Protein 6I0I (pdb70)

Organism: Streptomyces mobaraensis (NCBI:txid35621)

Sequence (214 aa):
YAPSALVVLTVGQGDDKAASAGVQRAVTLNCMPKPSGTHPDARGACDQLRAASGNFAEEITKIKSGTACTKEEWNPFVVVTAEEGVWEGQRVKYEHTFANPCEMKAGKGTVFEFYAPSALVVLTVVGQGDKAASAGVQRAVTLNCMPKPSGTHPDARRGACDQLRRAASGNFAEITKIGTACTKEWNPFVVTAEEGVVWEGQQRVKYEHTFANPCEEMKAGKGTVFEF

Radius of gyration: 17.93 Å; Cα contacts (8 Å, |Δi|>4): 557; chains: 2; bounding box: 35×34×61 Å

Nearest PDB structures (foldseek):
  6i0i-assembly1_A  TM=1.009E+00  e=5.425E-24  Streptomyces mobaraensis NBRC 13819 = DSM 40847
  6i0i-assembly1_B  TM=9.949E-01  e=1.479E-21  Streptomyces mobaraensis NBRC 13819 = DSM 40847
  2tld-assembly1_I  TM=8.636E-01  e=4.151E-12  unclassified
  4hx3-assembly3_J  TM=9.017E-01  e=1.782E-10  Streptomyces caespitosus
  4hx2-assembly1_D  TM=9.114E-01  e=4.491E-10  Streptomyces caespitosus

Structure (mmCIF, N/CA/C/O backbone):
data_6I0I
#
_entry.id   6I0I
#
_cell.length_a   46.481
_cell.length_b   35.153
_cell.length_c   64.016
_cell.angle_alpha   90.000
_cell.angle_beta   105.710
_cell.angle_gamma   90.000
#
_symmetry.space_group_name_H-M   'P 1 21 1'
#
loop_
_entity.id
_entity.type
_entity.pdbx_description
1 polymer 'Transglutaminase-activating metalloprotease inhibitor'
2 water water
#
loop_
_atom_site.group_PDB
_atom_site.id
_atom_site.type_symbol
_atom_site.label_atom_id
_atom_site.label_alt_id
_atom_site.label_comp_id
_atom_site.label_asym_id
_atom_site.label_entity_id
_atom_site.label_seq_id
_atom_site.pdbx_PDB_ins_code
_atom_site.Cartn_x
_atom_site.Cartn_y
_atom_site.Cartn_z
_atom_site.occupancy
_atom_site.B_iso_or_equiv
_atom_site.auth_seq_id
_atom_site.auth_comp_id
_atom_site.auth_asym_id
_atom_site.auth_atom_id
_atom_site.pdbx_PDB_model_num
ATOM 1 N N . TYR A 1 1 ? -4.528 -13.450 -8.725 1.00 23.56 3 TYR A N 1
ATOM 2 C CA . TYR A 1 1 ? -3.580 -13.864 -7.696 1.00 27.62 3 TYR A CA 1
ATOM 3 C C . TYR A 1 1 ? -2.413 -12.889 -7.607 1.00 26.76 3 TYR A C 1
ATOM 4 O O . TYR A 1 1 ? -1.745 -12.653 -8.601 1.00 24.43 3 TYR A O 1
ATOM 13 N N . ALA A 1 2 ? -2.177 -12.332 -6.415 1.00 18.43 4 ALA A N 1
ATOM 14 C CA . ALA A 1 2 ? -1.007 -11.504 -6.119 1.00 15.84 4 ALA A CA 1
ATOM 15 C C . ALA A 1 2 ? -1.124 -10.130 -6.782 1.00 14.10 4 ALA A C 1
ATOM 16 O O . ALA A 1 2 ? -2.036 -9.913 -7.590 1.00 16.31 4 ALA A O 1
ATOM 18 N N . PRO A 1 3 ? -0.271 -9.167 -6.430 1.00 12.35 5 PRO A N 1
ATOM 19 C CA . PRO A 1 3 ? -0.455 -7.800 -6.936 1.00 11.42 5 PRO A CA 1
ATOM 20 C C . PRO A 1 3 ? -0.234 -7.671 -8.436 1.00 9.19 5 PRO A C 1
ATOM 21 O O . PRO A 1 3 ? 0.600 -8.357 -9.029 1.00 13.40 5 PRO A O 1
ATOM 25 N N . SER A 1 4 ? -1.002 -6.763 -9.037 1.00 10.76 6 SER A N 1
ATOM 26 C CA . SER A 1 4 ? -0.850 -6.396 -10.448 1.00 8.67 6 SER A CA 1
ATOM 27 C C . SER A 1 4 ? -0.789 -4.874 -10.483 1.00 10.52 6 SER A C 1
ATOM 28 O O . SER A 1 4 ? -1.830 -4.203 -10.460 1.00 13.46 6 SER A O 1
ATOM 31 N N . ALA A 1 5 ? 0.435 -4.341 -10.502 1.00 8.25 7 ALA A N 1
ATOM 32 C CA . ALA A 1 5 ? 0.692 -2.907 -10.417 1.00 9.94 7 ALA A CA 1
ATOM 33 C C . ALA A 1 5 ? 1.704 -2.553 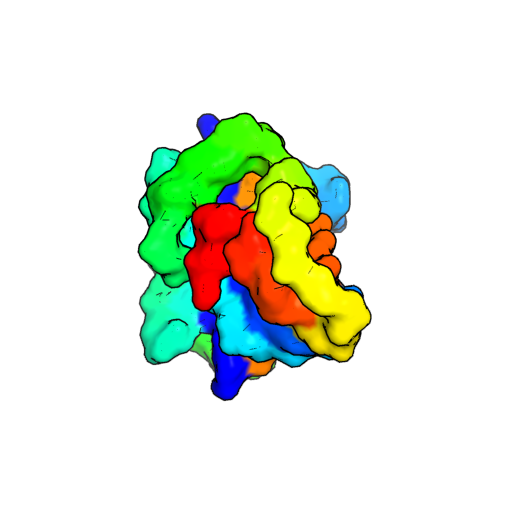-11.501 1.00 8.65 7 ALA A C 1
ATOM 34 O O . ALA A 1 5 ? 2.760 -3.188 -11.590 1.00 8.59 7 ALA A O 1
ATOM 36 N N . LEU A 1 6 ? 1.416 -1.510 -12.283 1.00 8.21 8 LEU A N 1
ATOM 37 C CA . LEU A 1 6 ? 2.173 -1.268 -13.502 1.00 6.51 8 LEU A CA 1
ATOM 38 C C . LEU A 1 6 ? 2.393 0.217 -13.721 1.00 8.36 8 LEU A C 1
ATOM 39 O O . LEU A 1 6 ? 1.599 1.060 -13.292 1.00 8.92 8 LEU A O 1
ATOM 44 N N A VAL A 1 7 ? 3.502 0.522 -14.393 0.69 8.36 9 VAL A N 1
ATOM 45 N N B VAL A 1 7 ? 3.479 0.538 -14.415 0.31 8.37 9 VAL A N 1
ATOM 46 C CA A VAL A 1 7 ? 3.752 1.830 -14.983 0.69 8.69 9 VAL A CA 1
ATOM 47 C CA B VAL A 1 7 ? 3.669 1.872 -14.966 0.31 8.64 9 VAL A CA 1
ATOM 48 C C A VAL A 1 7 ? 3.859 1.608 -16.484 0.69 8.49 9 VAL A C 1
ATOM 49 C C B VAL A 1 7 ? 3.947 1.725 -16.453 0.31 8.52 9 VAL A C 1
ATOM 50 O O A VAL A 1 7 ? 4.510 0.654 -16.933 0.69 7.37 9 VAL A O 1
ATOM 51 O O B VAL A 1 7 ? 4.806 0.932 -16.859 0.31 8.46 9 VAL A O 1
ATOM 58 N N . LEU A 1 8 ? 3.199 2.473 -17.256 1.00 8.03 10 LEU A N 1
ATOM 59 C CA . LEU A 1 8 ? 3.251 2.415 -18.708 1.00 6.07 10 LEU A CA 1
ATOM 60 C C . LEU A 1 8 ? 3.755 3.747 -19.218 1.00 6.14 10 LEU A C 1
ATOM 61 O O . LEU A 1 8 ? 3.397 4.799 -18.678 1.00 8.67 10 LEU A O 1
ATOM 66 N N . THR A 1 9 ? 4.587 3.704 -20.266 1.00 9.21 11 THR A N 1
ATOM 67 C CA . THR A 1 9 ? 5.156 4.921 -20.836 1.00 9.44 11 THR A CA 1
ATOM 68 C C . THR A 1 9 ? 5.004 4.906 -22.347 1.00 9.71 11 THR A C 1
ATOM 69 O O . THR A 1 9 ? 4.833 3.853 -22.973 1.00 10.59 11 THR A O 1
ATOM 73 N N . VAL A 1 10 ? 5.057 6.101 -22.917 1.00 7.61 12 VAL A N 1
ATOM 74 C CA . VAL A 1 10 ? 5.174 6.290 -24.359 1.00 6.54 12 VAL A CA 1
ATOM 75 C C . VAL A 1 10 ? 6.254 7.332 -24.597 1.00 8.76 12 VAL A C 1
ATOM 76 O O . VAL A 1 10 ? 6.377 8.294 -23.832 1.00 9.35 12 VAL A O 1
ATOM 80 N N . GLY A 1 11 ? 7.043 7.139 -25.655 1.00 10.70 13 GLY A N 1
ATOM 81 C CA . GLY A 1 11 ? 8.102 8.081 -25.968 1.00 10.01 13 GLY A CA 1
ATOM 82 C C . GLY A 1 11 ? 8.479 7.997 -27.431 1.00 8.03 13 GLY A C 1
ATOM 83 O O . GLY A 1 11 ? 8.102 7.062 -28.147 1.00 9.68 13 GLY A O 1
ATOM 84 N N . GLN A 1 12 ? 9.258 8.995 -27.849 1.00 8.51 14 GLN A N 1
ATOM 85 C CA . GLN A 1 12 ? 9.702 9.130 -29.235 1.00 8.28 14 GLN A CA 1
ATOM 86 C C . GLN A 1 12 ? 11.014 8.390 -29.433 1.00 8.73 14 GLN A C 1
ATOM 87 O O . GLN A 1 12 ? 12.003 8.673 -28.754 1.00 12.26 14 GLN A O 1
ATOM 93 N N . GLY A 1 13 ? 11.043 7.478 -30.403 1.00 8.37 15 GLY A N 1
ATOM 94 C CA . GLY A 1 13 ? 12.258 6.726 -30.618 1.00 11.83 15 GLY A CA 1
ATOM 95 C C . GLY A 1 13 ? 12.030 5.287 -31.013 1.00 9.40 15 GLY A C 1
ATOM 96 O O . GLY A 1 13 ? 10.885 4.861 -31.194 1.00 12.24 15 GLY A O 1
ATOM 97 N N A ASP A 1 14 ? 13.082 4.494 -31.148 0.61 12.51 16 ASP A N 1
ATOM 98 N N B ASP A 1 14 ? 13.149 4.565 -31.155 0.39 12.46 16 ASP A N 1
ATOM 99 C CA A ASP A 1 14 ? 12.880 3.140 -31.650 0.61 13.24 16 ASP A CA 1
ATOM 100 C CA B ASP A 1 14 ? 13.266 3.222 -31.716 0.39 13.82 16 ASP A CA 1
ATOM 101 C C A ASP A 1 14 ? 13.225 2.029 -30.674 0.61 9.99 16 ASP A C 1
ATOM 102 C C B ASP A 1 14 ? 13.132 2.139 -30.657 0.39 10.12 16 ASP A C 1
ATOM 103 O O A ASP A 1 14 ? 13.014 0.861 -31.006 0.61 11.54 16 ASP A O 1
ATOM 104 O O B ASP A 1 14 ? 12.483 1.117 -30.898 0.39 11.84 16 ASP A O 1
ATOM 113 N N . LYS A 1 15 ? 13.749 2.345 -29.492 1.00 12.95 17 LYS A N 1
ATOM 114 C CA . LYS A 1 15 ? 13.851 1.352 -28.427 1.00 12.94 17 LYS A CA 1
ATOM 115 C C . LYS A 1 15 ? 13.712 2.104 -27.118 1.00 11.33 17 LYS A C 1
ATOM 116 O O . LYS A 1 15 ? 14.027 3.294 -27.055 1.00 11.96 17 LYS A O 1
ATOM 122 N N . ALA A 1 16 ? 13.253 1.412 -26.067 1.00 10.49 18 ALA A N 1
ATOM 123 C CA . ALA A 1 16 ? 13.071 2.098 -24.787 1.00 10.06 18 ALA A CA 1
ATOM 124 C C . ALA A 1 16 ? 14.364 2.762 -24.324 1.00 11.91 18 ALA A C 1
ATOM 125 O O . ALA A 1 16 ? 14.346 3.896 -23.829 1.00 14.08 18 ALA A O 1
ATOM 127 N N . ALA A 1 17 ? 15.499 2.085 -24.508 1.00 14.20 19 ALA A N 1
ATOM 128 C CA . ALA A 1 17 ? 16.772 2.609 -24.019 1.00 19.51 19 ALA A CA 1
ATOM 129 C C . ALA A 1 17 ? 17.175 3.903 -24.725 1.00 22.38 19 ALA A C 1
ATOM 130 O O . ALA A 1 17 ? 17.905 4.722 -24.155 1.00 30.02 19 ALA A O 1
ATOM 132 N N . SER A 1 18 ? 16.711 4.106 -25.951 1.00 15.65 20 SER A N 1
ATOM 133 C CA . SER A 1 18 ? 17.097 5.259 -26.755 1.00 15.41 20 SER A CA 1
ATOM 134 C C . SER A 1 18 ? 15.980 6.286 -26.908 1.00 20.05 20 SER A C 1
ATOM 135 O O . SER A 1 18 ? 16.196 7.327 -27.534 1.00 23.92 20 SER A O 1
ATOM 138 N N . ALA A 1 19 ? 14.802 6.035 -26.346 1.00 14.25 21 ALA A N 1
ATOM 139 C CA . ALA A 1 19 ? 13.642 6.886 -26.538 1.00 14.05 21 ALA A CA 1
ATOM 140 C C . ALA A 1 19 ? 13.367 7.657 -25.260 1.00 15.77 21 ALA A C 1
ATOM 141 O O . ALA A 1 19 ? 13.257 7.063 -24.183 1.00 17.19 21 ALA A O 1
ATOM 143 N N . GLY A 1 20 ? 13.249 8.972 -25.383 1.00 14.48 22 GLY A N 1
ATOM 144 C CA . GLY A 1 20 ? 12.864 9.779 -24.240 1.00 14.00 22 GLY A CA 1
ATOM 145 C C . GLY A 1 20 ? 11.371 9.676 -23.971 1.00 15.25 22 GLY A C 1
ATOM 146 O O . GLY A 1 20 ? 10.546 9.723 -24.883 1.00 22.22 22 GLY A O 1
ATOM 147 N N . VAL A 1 21 ? 11.029 9.571 -22.688 1.00 14.36 23 VAL A N 1
ATOM 148 C CA . VAL A 1 21 ? 9.634 9.406 -22.285 1.00 15.07 23 VAL A CA 1
ATOM 149 C C . VAL A 1 21 ? 8.877 10.715 -22.481 1.00 13.39 23 VAL A C 1
ATOM 150 O O . VAL A 1 21 ? 9.325 11.778 -22.032 1.00 21.13 23 VAL A O 1
ATOM 154 N N . GLN A 1 22 ? 7.710 10.638 -23.127 1.00 9.19 24 GLN A N 1
ATOM 155 C CA . GLN A 1 22 ? 6.798 11.778 -23.222 1.00 13.67 24 GLN A CA 1
ATOM 156 C C . GLN A 1 22 ? 5.762 11.785 -22.106 1.00 11.71 24 GLN A C 1
ATOM 157 O O . GLN A 1 22 ? 5.554 12.818 -21.463 1.00 11.92 24 GLN A O 1
ATOM 163 N N . ARG A 1 23 ? 5.087 10.656 -21.884 1.00 11.40 25 ARG A N 1
ATOM 164 C CA . ARG A 1 23 ? 4.067 10.539 -20.849 1.00 9.19 25 ARG A CA 1
ATOM 165 C C . ARG A 1 23 ? 4.183 9.182 -20.180 1.00 10.18 25 ARG A C 1
ATOM 166 O O . ARG A 1 23 ? 4.647 8.212 -20.787 1.00 10.97 25 ARG A O 1
ATOM 174 N N . ALA A 1 24 ? 3.756 9.123 -18.921 1.00 9.55 26 ALA A N 1
ATOM 175 C CA . ALA A 1 24 ? 3.734 7.864 -18.200 1.00 9.02 26 ALA A CA 1
ATOM 176 C C . ALA A 1 24 ? 2.530 7.880 -17.280 1.00 8.71 26 ALA A C 1
ATOM 177 O O . ALA A 1 24 ? 2.133 8.940 -16.787 1.00 11.61 26 ALA A O 1
ATOM 179 N N . VAL A 1 25 ? 1.940 6.697 -17.068 1.00 8.92 27 VAL A N 1
ATOM 180 C CA . VAL A 1 25 ? 0.776 6.537 -16.204 1.00 6.44 27 VAL A CA 1
ATOM 181 C C . VAL A 1 25 ? 0.934 5.289 -15.346 1.00 9.42 27 VAL A C 1
ATOM 182 O O . VAL A 1 25 ? 1.664 4.355 -15.686 1.00 8.75 27 VAL A O 1
ATOM 186 N N . THR A 1 26 ? 0.234 5.293 -14.214 1.00 8.83 28 THR A N 1
ATOM 187 C CA . THR A 1 26 ? 0.139 4.144 -13.329 1.00 8.28 28 THR A CA 1
ATOM 188 C C . THR A 1 26 ? -1.153 3.384 -13.573 1.00 10.33 28 THR A C 1
ATOM 189 O O . THR A 1 26 ? -2.164 3.930 -14.029 1.00 9.60 28 THR A O 1
ATOM 193 N N . LEU A 1 27 ? -1.117 2.104 -13.219 1.00 7.59 29 LEU A N 1
ATOM 194 C CA . LEU A 1 27 ? -2.277 1.235 -13.345 1.00 9.17 29 LEU A CA 1
ATOM 195 C C . LEU A 1 27 ? -2.178 0.186 -12.250 1.00 12.34 29 LEU A C 1
ATOM 196 O O . LEU A 1 27 ? -1.149 -0.486 -12.131 1.00 11.78 29 LEU A O 1
ATOM 201 N N . ASN A 1 28 ? -3.219 0.071 -11.430 1.00 13.85 30 ASN A N 1
ATOM 202 C CA . ASN A 1 28 ? -3.311 -1.000 -10.448 1.00 10.86 30 ASN A CA 1
ATOM 203 C C . ASN A 1 28 ? -4.642 -1.699 -10.648 1.00 11.63 30 ASN A C 1
ATOM 204 O O . ASN A 1 28 ? -5.672 -1.036 -10.764 1.00 13.04 30 ASN A O 1
ATOM 209 N N . CYS A 1 29 ? -4.636 -3.035 -10.683 1.00 11.85 31 CYS A N 1
ATOM 210 C CA . CYS A 1 29 ? -5.852 -3.730 -11.077 1.00 13.24 31 CYS A CA 1
ATOM 211 C C . CYS A 1 29 ? -6.587 -4.465 -9.958 1.00 19.69 31 CYS A C 1
ATOM 212 O O . CYS A 1 29 ? -7.768 -4.773 -10.137 1.00 25.03 31 CYS A O 1
ATOM 215 N N . MET A 1 30 ? -5.954 -4.714 -8.802 1.00 18.96 32 MET A N 1
ATOM 216 C CA . MET A 1 30 ? -6.630 -5.476 -7.750 1.00 23.46 32 MET A CA 1
ATOM 217 C C . MET A 1 30 ? -6.742 -4.678 -6.452 1.00 22.71 32 MET A C 1
ATOM 218 O O . MET A 1 30 ? -5.801 -3.976 -6.075 1.00 21.39 32 MET A O 1
ATOM 223 N N . PRO A 1 31 ? -7.868 -4.790 -5.720 1.00 22.55 33 PRO A N 1
ATOM 224 C CA . PRO A 1 31 ? -9.050 -5.587 -6.059 1.00 19.50 33 PRO A CA 1
ATOM 225 C C . PRO A 1 31 ? -9.979 -4.862 -7.024 1.00 23.41 33 PRO A C 1
ATOM 226 O O . PRO A 1 31 ? -10.950 -5.447 -7.501 1.00 27.96 33 PRO A O 1
ATOM 230 N N . LYS A 1 32 ? -9.677 -3.599 -7.302 1.00 22.42 34 LYS A N 1
ATOM 231 C CA . LYS A 1 32 ? -10.439 -2.747 -8.202 1.00 30.53 34 LYS A CA 1
ATOM 232 C C . LYS A 1 32 ? -9.451 -1.929 -9.018 1.00 17.02 34 LYS A C 1
ATOM 233 O O . LYS A 1 32 ? -8.341 -1.657 -8.549 1.00 19.87 34 LYS A O 1
ATOM 239 N N . PRO A 1 33 ? -9.820 -1.525 -10.234 1.00 16.63 35 PRO A N 1
ATOM 240 C CA . PRO A 1 33 ? -8.874 -0.774 -11.078 1.00 15.95 35 PRO A CA 1
ATOM 241 C C . PRO A 1 33 ? -8.752 0.686 -10.666 1.00 15.55 35 PRO A C 1
ATOM 242 O O . PRO A 1 33 ? -9.748 1.359 -10.387 1.00 19.95 35 PRO A O 1
ATOM 246 N N . SER A 1 34 ? -7.508 1.178 -10.646 1.00 11.34 36 SER A N 1
ATOM 247 C CA . SER A 1 34 ? -7.221 2.582 -10.388 1.00 11.42 36 SER A CA 1
ATOM 248 C C . SER A 1 34 ? -5.904 2.951 -11.065 1.00 13.68 36 SER A C 1
ATOM 249 O O . SER A 1 34 ? -5.230 2.103 -11.654 1.00 13.97 36 SER A O 1
ATOM 252 N N . GLY A 1 35 ? -5.546 4.227 -10.979 1.00 11.29 37 GLY A N 1
ATOM 253 C CA . GLY A 1 35 ? -4.305 4.749 -11.517 1.00 11.54 37 GLY A CA 1
ATOM 254 C C . GLY A 1 35 ? -4.523 6.043 -12.280 1.00 9.35 37 GLY A C 1
ATOM 255 O O . GLY A 1 35 ? -5.647 6.465 -12.548 1.00 12.52 37 GLY A O 1
ATOM 256 N N . THR A 1 36 ? -3.395 6.659 -12.656 1.00 9.19 38 THR A N 1
ATOM 257 C CA . THR A 1 36 ? -3.471 7.843 -13.505 1.00 10.97 38 THR A CA 1
ATOM 258 C C . THR A 1 36 ? -3.816 7.506 -14.951 1.00 11.78 38 THR A C 1
ATOM 259 O O . THR A 1 36 ? -4.091 8.421 -15.731 1.00 11.02 38 THR A O 1
ATOM 263 N N . HIS A 1 37 ? -3.809 6.231 -15.320 1.00 10.12 39 HIS A N 1
ATOM 264 C CA . HIS A 1 37 ? -4.310 5.849 -16.627 1.00 11.02 39 HIS A CA 1
ATOM 265 C C . HIS A 1 37 ? -5.733 6.388 -16.792 1.00 14.74 39 HIS A C 1
ATOM 266 O O . HIS A 1 37 ? -6.552 6.258 -15.864 1.00 13.83 39 HIS A O 1
ATOM 273 N N . PRO A 1 38 ? -6.054 7.025 -17.923 1.00 11.90 40 PRO A N 1
ATOM 274 C CA . PRO A 1 38 ? -7.374 7.666 -18.071 1.00 13.60 40 PRO A CA 1
ATOM 275 C C . PRO A 1 38 ? -8.539 6.698 -18.203 1.00 14.95 40 PRO A C 1
ATOM 276 O O . PRO A 1 38 ? -9.689 7.149 -18.140 1.00 19.16 40 PRO A O 1
ATOM 280 N N . ASP A 1 39 ? -8.293 5.389 -18.404 1.00 14.25 41 ASP A N 1
ATOM 281 C CA . ASP A 1 39 ? -9.347 4.378 -18.438 1.00 13.09 41 ASP A CA 1
ATOM 282 C C . ASP A 1 39 ? -8.805 3.104 -17.784 1.00 14.10 41 ASP A C 1
ATOM 283 O O . ASP A 1 39 ? -8.551 2.084 -18.427 1.00 12.63 41 ASP A O 1
ATOM 288 N N . ALA A 1 40 ? -8.642 3.165 -16.461 1.00 14.41 42 ALA A N 1
ATOM 289 C CA . ALA A 1 40 ? -8.023 2.065 -15.730 1.00 14.22 42 ALA A CA 1
ATOM 290 C C . ALA A 1 40 ? -8.844 0.788 -15.834 1.00 12.38 42 ALA A C 1
ATOM 291 O O . ALA A 1 40 ? -8.284 -0.308 -15.955 1.00 13.03 42 ALA A O 1
ATOM 293 N N . ARG A 1 41 ? -10.174 0.900 -15.759 1.00 14.85 43 ARG A N 1
ATOM 294 C CA . ARG A 1 41 ? -11.014 -0.285 -15.891 1.00 18.24 43 ARG A CA 1
ATOM 295 C C . ARG A 1 41 ? -10.843 -0.920 -17.264 1.00 14.97 43 ARG A C 1
ATOM 296 O O . ARG A 1 41 ? -10.680 -2.139 -17.377 1.00 14.73 43 ARG A O 1
ATOM 304 N N . GLY A 1 42 ? -10.870 -0.101 -18.319 1.00 13.22 44 GLY A N 1
ATOM 305 C CA . GLY A 1 42 ? -10.701 -0.643 -19.660 1.00 14.54 44 GLY A CA 1
ATOM 306 C C . GLY A 1 42 ? -9.344 -1.287 -19.861 1.00 13.42 44 GLY A C 1
ATOM 307 O O . GLY A 1 42 ? -9.240 -2.357 -20.465 1.00 16.04 44 GLY A O 1
ATOM 308 N N . ALA A 1 43 ? -8.284 -0.645 -19.358 1.00 14.81 45 ALA A N 1
ATOM 309 C CA . ALA A 1 43 ? -6.942 -1.203 -19.490 1.00 12.69 45 ALA A CA 1
ATOM 310 C C . ALA A 1 43 ? -6.811 -2.511 -18.725 1.00 13.03 45 ALA A C 1
ATOM 311 O O . ALA A 1 43 ? -6.289 -3.502 -19.252 1.00 13.21 45 ALA A O 1
ATOM 313 N N . CYS A 1 44 ? -7.277 -2.534 -17.473 1.00 11.45 46 CYS A N 1
ATOM 314 C CA . CYS A 1 44 ? -7.194 -3.752 -16.671 1.00 15.48 46 CYS A CA 1
ATOM 315 C C . CYS A 1 44 ? -8.021 -4.868 -17.281 1.00 13.44 46 CYS A C 1
ATOM 316 O O . CYS A 1 44 ? -7.584 -6.022 -17.317 1.00 15.17 46 CYS A O 1
ATOM 319 N N . ASP A 1 45 ? -9.219 -4.542 -17.773 1.00 12.98 47 ASP A N 1
ATOM 320 C CA . ASP A 1 45 ? -10.044 -5.551 -18.424 1.00 16.37 47 A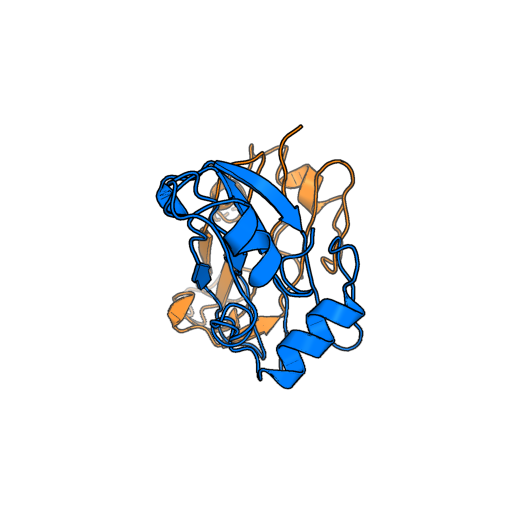SP A CA 1
ATOM 321 C C . ASP A 1 45 ? -9.347 -6.131 -19.651 1.00 15.19 47 ASP A C 1
ATOM 322 O O . ASP A 1 45 ? -9.343 -7.348 -19.846 1.00 15.28 47 ASP A O 1
ATOM 327 N N . GLN A 1 46 ? -8.739 -5.277 -20.484 1.00 14.68 48 GLN A N 1
ATOM 328 C CA . GLN A 1 46 ? -8.068 -5.784 -21.679 1.00 13.07 48 GLN A CA 1
ATOM 329 C C . GLN A 1 46 ? -6.890 -6.680 -21.310 1.00 18.46 48 GLN A C 1
ATOM 330 O O . GLN A 1 46 ? -6.659 -7.718 -21.947 1.00 14.74 48 GLN A O 1
ATOM 336 N N . LEU A 1 47 ? -6.142 -6.302 -20.271 1.00 13.69 49 LEU A N 1
ATOM 337 C CA . LEU A 1 47 ? -5.012 -7.112 -19.828 1.00 14.44 49 LEU A CA 1
ATOM 338 C C . LEU A 1 47 ? -5.474 -8.430 -19.221 1.00 19.28 49 LEU A C 1
ATOM 339 O O . LEU A 1 47 ? -4.850 -9.471 -19.445 1.00 18.56 49 LEU A O 1
ATOM 344 N N . ARG A 1 48 ? -6.551 -8.404 -18.426 1.00 13.21 50 ARG A N 1
ATOM 345 C CA . ARG A 1 48 ? -7.081 -9.642 -17.867 1.00 13.96 50 ARG A CA 1
ATOM 346 C C . ARG A 1 48 ? -7.530 -10.595 -18.968 1.00 14.03 50 ARG A C 1
ATOM 347 O O . ARG A 1 48 ? -7.256 -11.800 -18.903 1.00 15.06 50 ARG A O 1
ATOM 355 N N . ALA A 1 49 ? -8.221 -10.077 -19.987 1.00 15.27 51 ALA A N 1
ATOM 356 C CA . ALA A 1 49 ? -8.628 -10.924 -21.107 1.00 18.66 51 ALA A CA 1
ATOM 357 C C . ALA A 1 49 ? -7.429 -11.518 -21.837 1.00 18.47 51 ALA A C 1
ATOM 358 O O . ALA A 1 49 ? -7.508 -12.639 -22.352 1.00 18.99 51 ALA A O 1
ATOM 360 N N . ALA A 1 50 ? -6.319 -10.788 -21.896 1.00 18.29 52 ALA A N 1
ATOM 361 C CA . ALA A 1 50 ? -5.097 -11.270 -22.523 1.00 16.03 52 ALA A CA 1
ATOM 362 C C . ALA A 1 50 ? -4.189 -12.019 -21.555 1.00 15.14 52 ALA A C 1
ATOM 363 O O . ALA A 1 50 ? -3.067 -12.374 -21.925 1.00 18.42 52 ALA A O 1
ATOM 365 N N . SER A 1 51 ? -4.651 -12.267 -20.326 1.00 16.81 53 SER A N 1
ATOM 366 C CA . SER A 1 51 ? -3.869 -12.970 -19.306 1.00 13.42 53 SER A CA 1
ATOM 367 C C . SER A 1 51 ? -2.512 -12.312 -19.059 1.00 17.02 53 SER A C 1
ATOM 368 O O . SER A 1 51 ? -1.511 -12.985 -18.789 1.00 19.20 53 SER A O 1
ATOM 371 N N . GLY A 1 52 ? -2.482 -10.981 -19.136 1.00 13.18 54 GLY A N 1
ATOM 372 C CA . GLY A 1 52 ? -1.257 -10.227 -18.934 1.00 16.34 54 GLY A CA 1
ATOM 373 C C . GLY A 1 52 ? -0.256 -10.275 -20.071 1.00 15.89 54 GLY A C 1
ATOM 374 O O . GLY A 1 52 ? 0.883 -9.830 -19.885 1.00 17.32 54 GLY A O 1
ATOM 375 N N . ASN A 1 53 ? -0.632 -10.806 -21.231 1.00 15.84 55 ASN A N 1
ATOM 376 C CA . ASN A 1 53 ? 0.278 -10.936 -22.370 1.00 14.91 55 ASN A CA 1
ATOM 377 C C . ASN A 1 53 ? 0.233 -9.635 -23.163 1.00 10.30 55 ASN A C 1
ATOM 378 O O . ASN A 1 53 ? -0.699 -9.396 -23.931 1.00 13.84 55 ASN A O 1
ATOM 383 N N . PHE A 1 54 ? 1.253 -8.793 -22.984 1.00 12.12 56 PHE A N 1
ATOM 384 C CA . PHE A 1 54 ? 1.243 -7.491 -23.641 1.00 11.49 56 PHE A CA 1
ATOM 385 C C . PHE A 1 54 ? 1.387 -7.616 -25.151 1.00 12.39 56 PHE A C 1
ATOM 386 O O . PHE A 1 54 ? 0.909 -6.746 -25.881 1.00 11.24 56 PHE A O 1
ATOM 394 N N . ALA A 1 55 ? 2.016 -8.695 -25.629 1.00 9.90 57 ALA A N 1
ATOM 395 C CA . ALA A 1 55 ? 2.101 -8.917 -27.070 1.00 12.05 57 ALA A CA 1
ATOM 396 C C . ALA A 1 55 ? 0.722 -9.109 -27.686 1.00 10.91 57 ALA A C 1
ATOM 397 O O . ALA A 1 55 ? 0.501 -8.731 -28.840 1.00 12.73 57 ALA A O 1
ATOM 399 N N A GLU A 1 56 ? -0.226 -9.669 -26.929 0.57 13.70 58 GLU A N 1
ATOM 400 N N B GLU A 1 56 ? -0.216 -9.688 -26.932 0.43 13.70 58 GLU A N 1
ATOM 401 C CA A GLU A 1 56 ? -1.589 -9.792 -27.436 0.57 12.30 58 GLU A CA 1
ATOM 402 C CA B GLU A 1 56 ? -1.591 -9.7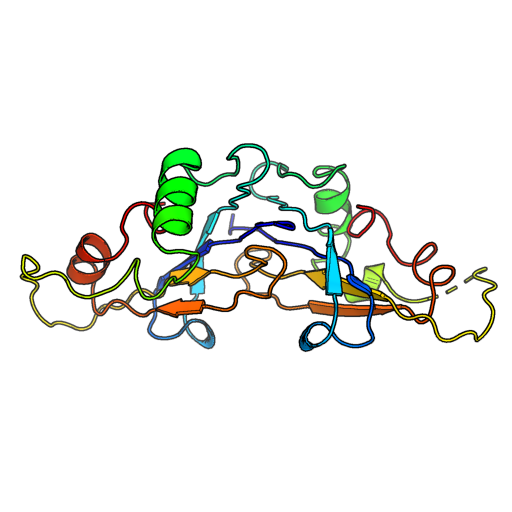84 -27.412 0.43 12.37 58 GLU A CA 1
ATOM 403 C C A GLU A 1 56 ? -2.266 -8.433 -27.590 0.57 17.04 58 GLU A C 1
ATOM 404 C C B GLU A 1 56 ? -2.189 -8.406 -27.650 0.43 17.04 58 GLU A C 1
ATOM 405 O O A GLU A 1 56 ? -3.123 -8.268 -28.467 0.57 17.44 58 GLU A O 1
ATOM 406 O O B GLU A 1 56 ? -2.914 -8.198 -28.630 0.43 16.96 58 GLU A O 1
ATOM 417 N N . ILE A 1 57 ? -1.894 -7.451 -26.762 1.00 12.75 59 ILE A N 1
ATOM 418 C CA . ILE A 1 57 ? -2.438 -6.099 -26.893 1.00 14.27 59 ILE A CA 1
ATOM 419 C C . ILE A 1 57 ? -2.033 -5.475 -28.223 1.00 15.00 59 ILE A C 1
ATOM 420 O O . ILE A 1 57 ? -2.857 -4.872 -28.919 1.00 13.33 59 ILE A O 1
ATOM 425 N N . THR A 1 58 ? -0.755 -5.597 -28.588 1.00 12.01 60 THR A N 1
ATOM 426 C CA . THR A 1 58 ? -0.175 -4.860 -29.709 1.00 10.21 60 THR A CA 1
ATOM 427 C C . THR A 1 58 ? -0.132 -5.661 -31.008 1.00 14.64 60 THR A C 1
ATOM 428 O O . THR A 1 58 ? 0.457 -5.192 -31.993 1.00 18.97 60 THR A O 1
ATOM 432 N N . LYS A 1 59 ? -0.749 -6.839 -31.039 1.00 13.09 61 LYS A N 1
ATOM 433 C CA . LYS A 1 59 ? -0.619 -7.754 -32.162 1.00 15.15 61 LYS A CA 1
ATOM 434 C C . LYS A 1 59 ? -1.222 -7.149 -33.427 1.00 13.44 61 LYS A C 1
ATOM 435 O O . LYS A 1 59 ? -2.017 -6.208 -33.387 1.00 14.90 61 LYS A O 1
ATOM 441 N N . ILE A 1 60 ? -0.827 -7.709 -34.572 1.00 17.72 62 ILE A N 1
ATOM 442 C CA . ILE A 1 60 ? -1.283 -7.152 -35.835 1.00 15.32 62 ILE A CA 1
ATOM 443 C C . ILE A 1 60 ? -2.778 -7.393 -36.010 1.00 17.29 62 ILE A C 1
ATOM 444 O O . ILE A 1 60 ? -3.335 -8.408 -35.558 1.00 19.45 62 ILE A O 1
ATOM 449 N N . LYS A 1 61 ? -3.442 -6.431 -36.647 1.00 18.90 63 LYS A N 1
ATOM 450 C CA . LYS A 1 61 ? -4.865 -6.492 -36.940 1.00 16.68 63 LYS A CA 1
ATOM 451 C C . LYS A 1 61 ? -5.071 -6.414 -38.446 1.00 22.71 63 LYS A C 1
ATOM 452 O O . LYS A 1 61 ? -4.405 -5.633 -39.128 1.00 22.53 63 LYS A O 1
ATOM 458 N N . SER A 1 62 ? -5.998 -7.228 -38.964 1.00 26.77 64 SER A N 1
ATOM 459 C CA . SER A 1 62 ? -6.178 -7.311 -40.413 1.00 31.75 64 SER A CA 1
ATOM 460 C C . SER A 1 62 ? -6.682 -5.999 -41.006 1.00 22.96 64 SER A C 1
ATOM 461 O O . SER A 1 62 ? -6.461 -5.729 -42.194 1.00 29.38 64 SER A O 1
ATOM 464 N N . GLY A 1 63 ? -7.364 -5.180 -40.216 1.00 24.94 65 GLY A N 1
ATOM 465 C CA . GLY A 1 63 ? -7.870 -3.938 -40.764 1.00 32.46 65 GLY A CA 1
ATOM 466 C C . GLY A 1 63 ? -6.874 -2.805 -40.880 1.00 31.71 65 GLY A C 1
ATOM 467 O O . GLY A 1 63 ? -7.228 -1.732 -41.377 1.00 32.53 65 GLY A O 1
ATOM 468 N N . THR A 1 64 ? -5.632 -3.002 -40.450 1.00 21.44 66 THR A N 1
ATOM 469 C CA . THR A 1 64 ? -4.684 -1.898 -40.386 1.00 17.81 66 THR A CA 1
ATOM 470 C C . THR A 1 64 ? -4.134 -1.596 -41.773 1.00 21.39 66 THR A C 1
ATOM 471 O O . THR A 1 64 ? -3.678 -2.501 -42.478 1.00 23.51 66 THR A O 1
ATOM 475 N N . ALA A 1 65 ? -4.189 -0.325 -42.166 1.00 20.92 67 ALA A N 1
ATOM 476 C CA . ALA A 1 65 ? -3.642 0.120 -43.450 1.00 21.21 67 ALA A CA 1
ATOM 477 C C . ALA A 1 65 ? -2.903 1.433 -43.209 1.00 20.54 67 ALA A C 1
ATOM 478 O O . ALA A 1 65 ? -3.513 2.506 -43.183 1.00 29.02 67 ALA A O 1
ATOM 480 N N . CYS A 1 66 ? -1.593 1.340 -43.027 1.00 18.75 68 CYS A N 1
ATOM 481 C CA . CYS A 1 66 ? -0.752 2.487 -42.742 1.00 15.84 68 CYS A CA 1
ATOM 482 C C . CYS A 1 66 ? 0.328 2.587 -43.806 1.00 16.66 68 CYS A C 1
ATOM 483 O O . CYS A 1 66 ? 0.784 1.573 -44.345 1.00 20.17 68 CYS A O 1
ATOM 486 N N . THR A 1 67 ? 0.733 3.817 -44.118 1.00 15.76 69 THR A N 1
ATOM 487 C CA . THR A 1 67 ? 1.936 3.979 -44.915 1.00 11.65 69 THR A CA 1
ATOM 488 C C . THR A 1 67 ? 3.165 3.615 -44.077 1.00 15.24 69 THR A C 1
ATOM 489 O O . THR A 1 67 ? 3.076 3.368 -42.871 1.00 17.13 69 THR A O 1
ATOM 493 N N . LYS A 1 68 ? 4.324 3.561 -44.727 1.00 15.29 70 LYS A N 1
ATOM 494 C CA . LYS A 1 68 ? 5.470 2.835 -44.191 1.00 11.43 70 LYS A CA 1
ATOM 495 C C . LYS A 1 68 ? 6.634 3.717 -43.749 1.00 11.13 70 LYS A C 1
ATOM 496 O O . LYS A 1 68 ? 7.725 3.190 -43.494 1.00 14.05 70 LYS A O 1
ATOM 502 N N A GLU A 1 69 ? 6.444 5.031 -43.655 0.51 12.48 71 GLU A N 1
ATOM 503 N N B GLU A 1 69 ? 6.431 5.031 -43.635 0.49 12.46 71 GLU A N 1
ATOM 504 C CA A GLU A 1 69 ? 7.544 5.894 -43.253 0.51 14.36 71 GLU A CA 1
ATOM 505 C CA B GLU A 1 69 ? 7.506 5.929 -43.232 0.49 14.38 71 GLU A CA 1
ATOM 506 C C A GLU A 1 69 ? 7.916 5.649 -41.795 0.51 12.31 71 GLU A C 1
ATOM 507 C C B GLU A 1 69 ? 7.901 5.684 -41.777 0.49 12.30 71 GLU A C 1
ATOM 508 O O A GLU A 1 69 ? 7.087 5.249 -40.971 0.51 16.42 71 GLU A O 1
ATOM 509 O O B GLU A 1 69 ? 7.071 5.327 -40.934 0.49 16.43 71 GLU A O 1
ATOM 520 N N . TRP A 1 70 ? 9.188 5.883 -41.486 1.00 11.68 72 TRP A N 1
ATOM 521 C CA . TRP A 1 70 ? 9.743 5.627 -40.160 1.00 10.07 72 TRP A CA 1
ATOM 522 C C . TRP A 1 70 ? 9.670 6.889 -39.299 1.00 10.00 72 TRP A C 1
ATOM 523 O O . TRP A 1 70 ? 10.384 7.869 -39.550 1.00 12.14 72 TRP A O 1
ATOM 534 N N . ASN A 1 71 ? 8.843 6.839 -38.250 1.00 9.58 73 ASN A N 1
ATOM 535 C CA . ASN A 1 71 ? 8.601 7.977 -37.355 1.00 8.01 73 ASN A CA 1
ATOM 536 C C . ASN A 1 71 ? 8.175 7.372 -36.018 1.00 9.14 73 ASN A C 1
ATOM 537 O O . ASN A 1 71 ? 7.018 7.486 -35.603 1.00 11.44 73 ASN A O 1
ATOM 542 N N . PRO A 1 72 ? 9.086 6.675 -35.340 1.00 9.46 74 PRO A N 1
ATOM 543 C CA . PRO A 1 72 ? 8.661 5.640 -34.384 1.00 9.20 74 PRO A CA 1
ATOM 544 C C . PRO A 1 72 ? 8.317 6.165 -33.001 1.00 12.72 74 PRO A C 1
ATOM 545 O O . PRO A 1 72 ? 8.804 7.203 -32.554 1.00 11.65 74 PRO A O 1
ATOM 549 N N . PHE A 1 73 ? 7.456 5.402 -32.329 1.00 8.67 75 PHE A N 1
ATOM 550 C CA . PHE A 1 73 ? 7.150 5.553 -30.913 1.00 6.62 75 PHE A CA 1
ATOM 551 C C . PHE A 1 73 ? 7.396 4.219 -30.219 1.00 10.41 75 PHE A C 1
ATOM 552 O O . PHE A 1 73 ? 7.182 3.151 -30.804 1.00 11.85 75 PHE A O 1
ATOM 560 N N A VAL A 1 74 ? 7.828 4.283 -28.954 0.82 7.94 76 VAL A N 1
ATOM 561 N N B VAL A 1 74 ? 7.846 4.270 -28.973 0.18 8.07 76 VAL A N 1
ATOM 562 C CA A VAL A 1 74 ? 8.029 3.098 -28.112 0.82 8.38 76 VAL A CA 1
ATOM 563 C CA B VAL A 1 74 ? 7.955 3.064 -28.164 0.18 8.46 76 VAL A CA 1
ATOM 564 C C A VAL A 1 74 ? 7.055 3.161 -26.940 0.82 10.50 76 VAL A C 1
ATOM 565 C C B VAL A 1 74 ? 6.990 3.169 -26.996 0.18 10.41 76 VAL A C 1
ATOM 566 O O A VAL A 1 74 ? 6.961 4.192 -26.265 0.82 9.13 76 VAL A O 1
ATOM 567 O O B VAL A 1 74 ? 6.794 4.247 -26.424 0.18 9.35 76 VAL A O 1
ATOM 574 N N . VAL A 1 75 ? 6.365 2.050 -26.671 1.00 8.10 77 VAL A N 1
ATOM 575 C CA . VAL A 1 75 ? 5.546 1.925 -25.472 1.00 8.23 77 VAL A CA 1
ATOM 576 C C . VAL A 1 75 ? 6.213 0.903 -24.564 1.00 7.86 77 VAL A C 1
ATOM 577 O O . VAL A 1 75 ? 6.892 -0.015 -25.033 1.00 8.74 77 VAL A O 1
ATOM 581 N N . THR A 1 76 ? 6.084 1.110 -23.253 1.00 8.38 78 THR A N 1
ATOM 582 C CA . THR A 1 76 ? 6.632 0.173 -22.280 1.00 6.86 78 THR A CA 1
ATOM 583 C C . THR A 1 76 ? 5.620 -0.140 -21.188 1.00 8.55 78 THR A C 1
ATOM 584 O O . THR A 1 76 ? 4.722 0.656 -20.893 1.00 9.00 78 THR A O 1
ATOM 588 N N . ALA A 1 77 ? 5.769 -1.330 -20.601 1.00 5.73 79 ALA A N 1
ATOM 589 C CA . ALA A 1 77 ? 5.078 -1.694 -19.370 1.00 9.84 79 ALA A CA 1
ATOM 590 C C . ALA A 1 77 ? 6.089 -2.310 -18.417 1.00 8.33 79 ALA A C 1
ATOM 591 O O . ALA A 1 77 ? 6.945 -3.095 -18.834 1.00 7.68 79 ALA A O 1
ATOM 593 N N A GLU A 1 78 ? 6.006 -1.925 -17.145 0.53 7.24 80 GLU A N 1
ATOM 594 N N B GLU A 1 78 ? 5.995 -1.957 -17.134 0.47 7.26 80 GLU A N 1
ATOM 595 C CA A GLU A 1 78 ? 6.877 -2.461 -16.111 0.53 8.02 80 GLU A CA 1
ATOM 596 C CA B GLU A 1 78 ? 6.897 -2.520 -16.136 0.47 8.04 80 GLU A CA 1
ATOM 597 C C A GLU A 1 78 ? 6.075 -2.625 -14.831 0.53 8.47 80 GLU A C 1
ATOM 598 C C B GLU A 1 78 ? 6.251 -2.490 -14.756 0.47 7.64 80 GLU A C 1
ATOM 599 O O A GLU A 1 78 ? 5.037 -1.986 -14.645 0.53 6.42 80 GLU A O 1
ATOM 600 O O B GLU A 1 78 ? 5.487 -1.583 -14.428 0.47 6.31 80 GLU A O 1
ATOM 611 N N . GLY A 1 79 ? 6.567 -3.502 -13.956 1.00 6.44 81 GLY A N 1
ATOM 612 C CA . GLY A 1 79 ? 5.950 -3.707 -12.654 1.00 4.96 81 GLY A CA 1
ATOM 613 C C . GLY A 1 79 ? 5.675 -5.182 -12.457 1.00 7.55 81 GLY A C 1
ATOM 614 O O . GLY A 1 79 ? 6.552 -6.004 -12.741 1.00 7.86 81 GLY A O 1
ATOM 615 N N . VAL A 1 80 ? 4.490 -5.527 -11.944 1.00 9.11 82 VAL A N 1
ATOM 616 C CA . VAL A 1 80 ? 4.122 -6.921 -11.707 1.00 4.85 82 VAL A CA 1
ATOM 617 C C . VAL A 1 80 ? 2.723 -7.171 -12.237 1.00 5.62 82 VAL A C 1
ATOM 618 O O . VAL A 1 80 ? 1.844 -6.305 -12.176 1.00 8.16 82 VAL A O 1
ATOM 622 N N . TRP A 1 81 ? 2.516 -8.387 -12.743 1.00 7.73 83 TRP A N 1
ATOM 623 C CA . TRP A 1 81 ? 1.202 -8.873 -13.135 1.00 7.93 83 TRP A CA 1
ATOM 624 C C . TRP A 1 81 ? 1.021 -10.222 -12.464 1.00 12.08 83 TRP A C 1
ATOM 625 O O . TRP A 1 81 ? 1.818 -11.134 -12.689 1.00 11.68 83 TRP A O 1
ATOM 636 N N . GLU A 1 82 ? 0.009 -10.331 -11.608 1.00 12.99 84 GLU A N 1
ATOM 637 C CA . GLU A 1 82 ? -0.187 -11.547 -10.819 1.00 12.01 84 GLU A CA 1
ATOM 638 C C . GLU A 1 82 ? 1.080 -11.931 -10.056 1.00 12.12 84 GLU A C 1
ATOM 639 O O . GLU A 1 82 ? 1.468 -13.103 -9.988 1.00 15.33 84 GLU A O 1
ATOM 645 N N . GLY A 1 83 ? 1.748 -10.926 -9.496 1.00 9.93 85 GLY A N 1
ATOM 646 C CA . GLY A 1 83 ? 2.940 -11.117 -8.694 1.00 12.18 85 GLY A CA 1
ATOM 647 C C . GLY A 1 83 ? 4.233 -11.376 -9.443 1.00 9.63 85 GLY A C 1
ATOM 648 O O . GLY A 1 83 ? 5.284 -11.474 -8.806 1.00 15.88 85 GLY A O 1
ATOM 649 N N . GLN A 1 84 ? 4.208 -11.468 -10.764 1.00 10.82 86 GLN A N 1
ATOM 650 C CA . GLN A 1 84 ? 5.388 -11.803 -11.548 1.00 11.19 86 GLN A CA 1
ATOM 651 C C . GLN A 1 84 ? 5.886 -10.587 -12.321 1.00 7.21 86 GLN A C 1
ATOM 652 O O . GLN A 1 84 ? 5.089 -9.788 -12.812 1.00 10.71 86 GLN A O 1
ATOM 658 N N . ARG A 1 85 ? 7.208 -10.463 -12.429 1.00 8.99 87 ARG A N 1
ATOM 659 C CA . ARG A 1 85 ? 7.813 -9.276 -13.036 1.00 8.13 87 ARG A CA 1
ATOM 660 C C . ARG A 1 85 ? 7.357 -9.070 -14.477 1.00 10.32 87 ARG A C 1
ATOM 661 O O . ARG A 1 85 ? 7.330 -10.005 -15.292 1.00 11.02 87 ARG A O 1
ATOM 669 N N . VAL A 1 86 ? 7.068 -7.814 -14.802 1.00 10.73 88 VAL A N 1
ATOM 670 C CA . VAL A 1 86 ? 6.755 -7.373 -16.160 1.00 8.99 88 VAL A CA 1
ATOM 671 C C . VAL A 1 86 ? 7.868 -6.438 -16.610 1.00 9.93 88 VAL A C 1
ATOM 672 O O . VAL A 1 86 ? 8.223 -5.499 -15.890 1.00 9.96 88 VAL A O 1
ATOM 676 N N . LYS A 1 87 ? 8.417 -6.694 -17.805 1.00 8.06 89 LYS A N 1
ATOM 677 C CA . LYS A 1 87 ? 9.337 -5.759 -18.454 1.00 10.13 89 LYS A CA 1
ATOM 678 C C . LYS A 1 87 ? 9.112 -5.916 -19.957 1.00 9.96 89 LYS A C 1
ATOM 679 O O . LYS A 1 87 ? 9.648 -6.842 -20.580 1.00 10.27 89 LYS A O 1
ATOM 685 N N . TYR A 1 88 ? 8.305 -5.024 -20.530 1.00 8.66 90 TYR A N 1
ATOM 686 C CA . TYR A 1 88 ? 7.823 -5.148 -21.897 1.00 7.07 90 TYR A CA 1
ATOM 687 C C . TYR A 1 88 ? 8.045 -3.833 -22.626 1.00 9.25 90 TYR A C 1
ATOM 688 O O . TYR A 1 88 ? 7.875 -2.760 -22.041 1.00 8.32 90 TYR A O 1
ATOM 697 N N . GLU A 1 89 ? 8.441 -3.920 -23.898 1.00 9.47 91 GLU A N 1
ATOM 698 C CA . GLU A 1 89 ? 8.474 -2.756 -24.773 1.00 10.65 91 GLU A CA 1
ATOM 699 C C . GLU A 1 89 ? 8.047 -3.172 -26.171 1.00 8.44 91 GLU A C 1
ATOM 700 O O . GLU A 1 89 ? 8.194 -4.335 -26.567 1.00 9.06 91 GLU A O 1
ATOM 706 N N . HIS A 1 90 ? 7.502 -2.208 -26.909 1.00 8.57 92 HIS A N 1
ATOM 707 C CA . HIS A 1 90 ? 7.075 -2.448 -28.279 1.00 7.98 92 HIS A CA 1
ATOM 708 C C . HIS A 1 90 ? 7.280 -1.165 -29.061 1.00 8.43 92 HIS A C 1
ATOM 709 O O . HIS A 1 90 ? 6.920 -0.087 -28.590 1.00 10.13 92 HIS A O 1
ATOM 716 N N . THR A 1 91 ? 7.819 -1.290 -30.273 1.00 8.10 93 THR A N 1
ATOM 717 C CA . THR A 1 91 ? 8.081 -0.132 -31.113 1.00 8.95 93 THR A CA 1
ATOM 718 C C . THR A 1 91 ? 7.053 -0.105 -32.233 1.00 6.31 93 THR A C 1
ATOM 719 O O . THR A 1 91 ? 6.930 -1.075 -32.996 1.00 12.27 93 THR A O 1
ATOM 723 N N . PHE A 1 92 ? 6.335 1.010 -32.339 1.00 9.02 94 PHE A N 1
ATOM 724 C CA . PHE A 1 92 ? 5.426 1.271 -33.447 1.00 10.88 94 PHE A CA 1
ATOM 725 C C . PHE A 1 92 ? 6.162 2.086 -34.502 1.00 9.91 94 PHE A C 1
ATOM 726 O O . PHE A 1 92 ? 6.801 3.098 -34.181 1.00 10.60 94 PHE A O 1
ATOM 734 N N . ALA A 1 93 ? 6.047 1.666 -35.759 1.00 9.89 95 ALA A N 1
ATOM 735 C CA . ALA A 1 93 ? 6.825 2.303 -36.820 1.00 8.62 95 ALA A CA 1
ATOM 736 C C . ALA A 1 93 ? 6.510 3.783 -36.976 1.00 11.32 95 ALA A C 1
ATOM 737 O O . ALA A 1 93 ? 7.405 4.559 -37.339 1.00 10.76 95 ALA A O 1
ATOM 739 N N . ASN A 1 94 ? 5.259 4.186 -36.755 1.00 8.99 96 ASN A N 1
ATOM 740 C CA . ASN A 1 94 ? 4.821 5.555 -37.009 1.00 10.25 96 ASN A CA 1
ATOM 741 C C . ASN A 1 94 ? 3.500 5.790 -36.271 1.00 11.20 96 ASN A C 1
ATOM 742 O O . ASN A 1 94 ? 2.949 4.864 -35.646 1.00 9.04 96 ASN A O 1
ATOM 747 N N . PRO A 1 95 ? 2.982 7.025 -36.280 1.00 13.13 97 PRO A N 1
ATOM 748 C CA . PRO A 1 95 ? 1.739 7.285 -35.531 1.00 10.24 97 PRO A CA 1
ATOM 749 C C . PRO A 1 95 ? 0.556 6.442 -35.969 1.00 13.35 97 PRO A C 1
ATOM 750 O O . PRO A 1 95 ? -0.261 6.037 -35.133 1.00 14.17 97 PRO A O 1
ATOM 754 N N . CYS A 1 96 ? 0.449 6.146 -37.262 1.00 13.50 98 CYS A N 1
ATOM 755 C CA . CYS A 1 96 ? -0.650 5.315 -37.734 1.00 11.61 98 CYS A CA 1
ATOM 756 C C . CYS A 1 96 ? -0.586 3.921 -37.121 1.00 13.08 98 CYS A C 1
ATOM 757 O O . CYS A 1 96 ? -1.616 3.363 -36.723 1.00 12.11 98 CYS A O 1
ATOM 760 N N . GLU A 1 97 ? 0.614 3.340 -37.029 1.00 9.71 99 GLU A N 1
ATOM 761 C CA . GLU A 1 97 ? 0.709 2.002 -36.455 1.00 15.02 99 GLU A CA 1
ATOM 762 C C . GLU A 1 97 ? 0.405 2.027 -34.966 1.00 11.96 99 GLU A C 1
ATOM 763 O O . GLU A 1 97 ? -0.210 1.085 -34.440 1.00 12.54 99 GLU A O 1
ATOM 769 N N . MET A 1 98 ? 0.809 3.098 -34.273 1.00 8.90 100 MET A N 1
ATOM 770 C CA . MET A 1 98 ? 0.506 3.173 -32.848 1.00 9.25 100 MET A CA 1
ATOM 771 C C . MET A 1 98 ? -0.994 3.275 -32.608 1.00 12.99 100 MET A C 1
ATOM 772 O O . MET A 1 98 ? -1.523 2.648 -31.679 1.00 12.42 100 MET A O 1
ATOM 777 N N . LYS A 1 99 ? -1.695 4.064 -33.423 1.00 13.35 101 LYS A N 1
ATOM 778 C CA . LYS A 1 99 ? -3.147 4.158 -33.298 1.00 14.95 101 LYS A CA 1
ATOM 779 C C . LYS A 1 99 ? -3.804 2.795 -33.479 1.00 13.89 101 LYS A C 1
ATOM 780 O O . LYS A 1 99 ? -4.744 2.444 -32.752 1.00 17.66 101 LYS A O 1
ATOM 786 N N . ALA A 1 100 ? -3.286 1.985 -34.399 1.00 10.41 102 ALA A N 1
ATOM 787 C CA . ALA A 1 100 ? -3.867 0.674 -34.641 1.00 15.07 102 ALA A CA 1
ATOM 788 C C . ALA A 1 100 ? -3.578 -0.302 -33.510 1.00 15.18 102 ALA A C 1
ATOM 789 O O . ALA A 1 100 ? -4.403 -1.175 -33.238 1.00 19.50 102 ALA A O 1
ATOM 791 N N . GLY A 1 101 ? -2.426 -0.185 -32.848 1.00 12.63 103 GLY A N 1
ATOM 792 C CA . GLY A 1 101 ? -1.998 -1.230 -31.935 1.00 13.67 103 GLY A CA 1
ATOM 793 C C . GLY A 1 101 ? -1.970 -0.896 -30.456 1.00 14.82 103 GLY A C 1
ATOM 794 O O . GLY A 1 101 ? -1.602 -1.747 -29.634 1.00 15.59 103 GLY A O 1
ATOM 795 N N . LYS A 1 102 ? -2.357 0.325 -30.090 1.00 11.08 104 LYS A N 1
ATOM 796 C CA . LYS A 1 102 ? -2.273 0.739 -28.694 1.00 11.58 104 LYS A CA 1
ATOM 797 C C . LYS A 1 102 ? -3.397 0.173 -27.832 1.00 15.25 104 LYS A C 1
ATOM 798 O O . LYS A 1 102 ? -3.224 0.070 -26.610 1.00 13.95 104 LYS A O 1
ATOM 804 N N . GLY A 1 103 ? -4.539 -0.169 -28.429 1.00 13.21 105 GLY A N 1
ATOM 805 C CA . GLY A 1 103 ? -5.693 -0.637 -27.677 1.00 15.86 105 GLY A CA 1
ATOM 806 C C . GLY A 1 103 ? -6.118 0.376 -26.628 1.00 12.90 105 GLY A C 1
ATOM 807 O O . GLY A 1 103 ? -5.966 1.591 -26.786 1.00 14.47 105 GLY A O 1
ATOM 808 N N . THR A 1 104 ? -6.649 -0.139 -25.522 1.00 13.39 106 THR A N 1
ATOM 809 C CA . THR A 1 104 ? -6.922 0.710 -24.365 1.00 15.02 106 THR A CA 1
ATOM 810 C C . THR A 1 104 ? -5.716 0.841 -23.441 1.00 12.77 106 THR A C 1
ATOM 811 O O . THR A 1 104 ? -5.494 1.918 -22.878 1.00 13.08 106 THR A O 1
ATOM 815 N N . VAL A 1 105 ? -4.922 -0.227 -23.314 1.00 11.23 107 VAL A N 1
ATOM 816 C CA . VAL A 1 105 ? -3.751 -0.234 -22.438 1.00 12.83 107 VAL A CA 1
ATOM 817 C C . VAL A 1 105 ? -2.831 0.953 -22.719 1.00 12.19 107 VAL A C 1
ATOM 818 O O . VAL A 1 105 ? -2.412 1.665 -21.803 1.00 11.21 107 VAL A O 1
ATOM 822 N N . PHE A 1 106 ? -2.484 1.182 -23.984 1.00 11.62 108 PHE A N 1
ATOM 823 C CA . PHE A 1 106 ? -1.518 2.223 -24.308 1.00 12.08 108 PHE A CA 1
ATOM 824 C C . PHE A 1 106 ? -2.179 3.494 -24.824 1.00 13.54 108 PHE A C 1
ATOM 825 O O . PHE A 1 106 ? -1.527 4.302 -25.499 1.00 12.57 108 PHE A O 1
ATOM 833 N N . GLU A 1 107 ? -3.465 3.678 -24.523 1.00 13.12 109 GLU A N 1
ATOM 834 C CA . GLU A 1 107 ? -4.205 4.887 -24.885 1.00 12.33 109 GLU A CA 1
ATOM 835 C C . GLU A 1 107 ? -4.110 5.865 -23.716 1.00 14.90 109 GLU A C 1
ATOM 836 O O . GLU A 1 107 ? -4.930 5.857 -22.794 1.00 16.52 109 GLU A O 1
ATOM 842 N N . PHE A 1 108 ? -3.078 6.699 -23.746 1.00 12.39 110 PHE A N 1
ATOM 843 C CA . PHE A 1 108 ? -2.858 7.738 -22.754 1.00 14.45 110 PHE A CA 1
ATOM 844 C C . PHE A 1 108 ? -1.839 8.724 -23.306 1.00 16.51 110 PHE A C 1
ATOM 845 O O . PHE A 1 108 ? -1.531 9.737 -22.683 1.00 18.12 110 PHE A O 1
ATOM 854 N N . TYR B 1 1 ? 7.010 20.335 -16.719 1.00 23.71 3 TYR B N 1
ATOM 855 C CA . TYR B 1 1 ? 7.492 19.206 -15.932 1.00 24.42 3 TYR B CA 1
ATOM 856 C C . TYR B 1 1 ? 7.531 17.931 -16.779 1.00 27.84 3 TYR B C 1
ATOM 857 O O . TYR B 1 1 ? 6.889 17.847 -17.830 1.00 28.86 3 TYR B O 1
ATOM 866 N N . ALA B 1 2 ? 8.291 16.943 -16.308 1.00 23.49 4 ALA B N 1
ATOM 867 C CA . ALA B 1 2 ? 8.451 15.643 -16.940 1.00 20.32 4 ALA B CA 1
ATOM 868 C C . ALA B 1 2 ? 7.816 14.580 -16.049 1.00 13.28 4 ALA B C 1
ATOM 869 O O . ALA B 1 2 ? 7.707 14.790 -14.840 1.00 15.72 4 ALA B O 1
ATOM 871 N N . PRO B 1 3 ? 7.378 13.441 -16.595 1.00 12.48 5 PRO B N 1
ATOM 872 C CA . PRO B 1 3 ? 6.630 12.480 -15.767 1.00 17.41 5 PRO B CA 1
ATOM 873 C C . PRO B 1 3 ? 7.485 11.849 -14.679 1.00 13.70 5 PRO B C 1
ATOM 874 O O . PRO B 1 3 ? 8.685 11.634 -14.840 1.00 13.23 5 PRO B O 1
ATOM 878 N N . SER B 1 4 ? 6.849 11.580 -13.538 1.00 14.74 6 SER B N 1
ATOM 879 C CA . SER B 1 4 ? 7.459 10.811 -12.459 1.00 13.79 6 SER B CA 1
ATOM 880 C C . SER B 1 4 ? 6.412 9.783 -12.050 1.00 13.94 6 SER B C 1
ATOM 881 O O . SER B 1 4 ? 5.443 10.121 -11.370 1.00 12.65 6 SER B O 1
ATOM 884 N N . ALA B 1 5 ? 6.582 8.544 -12.502 1.00 8.99 7 ALA B N 1
ATOM 885 C CA . ALA B 1 5 ? 5.630 7.481 -12.201 1.00 9.18 7 ALA B CA 1
ATOM 886 C C . ALA B 1 5 ? 6.400 6.200 -11.954 1.00 8.89 7 ALA B C 1
ATOM 887 O O . ALA B 1 5 ? 7.273 5.841 -12.745 1.00 9.89 7 ALA B O 1
ATOM 889 N N . LEU B 1 6 ? 6.061 5.498 -10.870 1.00 10.00 8 LEU B N 1
ATOM 890 C CA . LEU B 1 6 ? 6.853 4.359 -10.444 1.00 8.60 8 LEU B CA 1
ATOM 891 C C . LEU B 1 6 ? 5.956 3.244 -9.943 1.00 8.40 8 LEU B C 1
ATOM 892 O O . LEU B 1 6 ? 4.827 3.476 -9.494 1.00 9.66 8 LEU B O 1
ATOM 897 N N A VAL B 1 7 ? 6.447 2.017 -10.090 0.90 6.04 9 VAL B N 1
ATOM 898 N N B VAL B 1 7 ? 6.481 2.025 -10.013 0.10 6.23 9 VAL B N 1
ATOM 899 C CA A VAL B 1 7 ? 5.965 0.868 -9.321 0.90 5.38 9 VAL B CA 1
ATOM 900 C CA B VAL B 1 7 ? 5.935 0.882 -9.294 0.10 5.46 9 VAL B CA 1
ATOM 901 C C A VAL B 1 7 ? 7.080 0.463 -8.371 0.90 6.26 9 VAL B C 1
ATOM 902 C C B VAL B 1 7 ? 7.033 0.334 -8.396 0.10 6.47 9 VAL B C 1
ATOM 903 O O A VAL B 1 7 ? 8.247 0.385 -8.770 0.90 6.73 9 VAL B O 1
ATOM 904 O O B VAL B 1 7 ? 8.141 0.044 -8.864 0.10 7.38 9 VAL B O 1
ATOM 911 N N . LEU B 1 8 ? 6.729 0.206 -7.111 1.00 6.86 10 LEU B N 1
ATOM 912 C CA . LEU B 1 8 ? 7.677 -0.255 -6.109 1.00 6.51 10 LEU B CA 1
ATOM 913 C C . LEU B 1 8 ? 7.176 -1.581 -5.557 1.00 8.84 10 LEU B C 1
ATOM 914 O O . LEU B 1 8 ? 5.968 -1.771 -5.400 1.00 8.66 10 LEU B O 1
ATOM 919 N N . THR B 1 9 ? 8.095 -2.507 -5.306 1.00 7.23 11 THR B N 1
ATOM 920 C CA . THR B 1 9 ? 7.716 -3.811 -4.768 1.00 6.77 11 THR B CA 1
ATOM 921 C C . THR B 1 9 ? 8.618 -4.211 -3.614 1.00 7.89 11 THR B C 1
ATOM 922 O O . THR B 1 9 ? 9.729 -3.714 -3.446 1.00 7.22 11 THR B O 1
ATOM 926 N N A VAL B 1 10 ? 8.108 -5.135 -2.794 0.83 8.83 12 VAL B N 1
ATOM 927 N N B VAL B 1 10 ? 8.118 -5.157 -2.823 0.17 8.83 12 VAL B N 1
ATOM 928 C CA A VAL B 1 10 ? 8.895 -5.782 -1.754 0.83 7.34 12 VAL B CA 1
ATOM 929 C CA B VAL B 1 10 ? 8.890 -5.792 -1.763 0.17 7.47 12 VAL B CA 1
ATOM 930 C C A VAL B 1 10 ? 8.632 -7.280 -1.826 0.83 7.63 12 VAL B C 1
ATOM 931 C C B VAL B 1 10 ? 8.628 -7.286 -1.823 0.17 7.79 12 VAL B C 1
ATOM 932 O O A VAL B 1 10 ? 7.507 -7.709 -2.108 0.83 9.69 12 VAL B O 1
ATOM 933 O O B VAL B 1 10 ? 7.496 -7.720 -2.059 0.17 9.71 12 VAL B O 1
ATOM 940 N N . GLY B 1 11 ? 9.677 -8.071 -1.616 1.00 9.37 13 GLY B N 1
ATOM 941 C CA . GLY B 1 11 ? 9.498 -9.510 -1.607 1.00 11.82 13 GLY B CA 1
ATOM 942 C C . GLY B 1 11 ? 10.669 -10.207 -0.962 1.00 11.00 13 GLY B C 1
ATOM 943 O O . GLY B 1 11 ? 11.690 -9.597 -0.641 1.00 10.42 13 GLY B O 1
ATOM 944 N N . GLN B 1 12 ? 10.492 -11.518 -0.769 1.00 13.08 14 GLN B N 1
ATOM 945 C CA . GLN B 1 12 ? 11.492 -12.371 -0.137 1.00 13.82 14 GLN B CA 1
ATOM 946 C C . GLN B 1 12 ? 12.475 -12.868 -1.184 1.00 13.39 14 GLN B C 1
ATOM 947 O O . GLN B 1 12 ? 12.064 -13.366 -2.234 1.00 20.32 14 GLN B O 1
ATOM 953 N N . GLY B 1 13 ? 13.768 -12.765 -0.880 1.00 14.33 15 GLY B N 1
ATOM 954 C CA . GLY B 1 13 ? 14.804 -13.226 -1.788 1.00 13.93 15 GLY B CA 1
ATOM 955 C C . GLY B 1 13 ? 16.001 -12.301 -1.789 1.00 15.20 15 GLY B C 1
ATOM 956 O O . GLY B 1 13 ? 15.991 -11.284 -1.098 1.00 14.09 15 GLY B O 1
ATOM 957 N N . ASP B 1 14 ? 17.032 -12.618 -2.570 1.00 19.74 16 ASP B N 1
ATOM 958 C CA . ASP B 1 14 ? 18.246 -11.817 -2.556 1.00 19.64 16 ASP B CA 1
ATOM 959 C C . ASP B 1 14 ? 18.499 -11.049 -3.846 1.00 14.85 16 ASP B C 1
ATOM 960 O O . ASP B 1 14 ? 19.465 -10.290 -3.904 1.00 16.91 16 ASP B O 1
ATOM 965 N N . LYS B 1 15 ? 17.658 -11.223 -4.867 1.00 16.74 17 LYS B N 1
ATOM 966 C CA . LYS B 1 15 ? 17.699 -10.422 -6.088 1.00 13.60 17 LYS B CA 1
ATOM 967 C C . LYS B 1 15 ? 16.273 -10.209 -6.572 1.00 13.97 17 LYS B C 1
ATOM 968 O O . LYS B 1 15 ? 15.402 -11.050 -6.354 1.00 14.93 17 LYS B O 1
ATOM 974 N N . ALA B 1 16 ? 16.044 -9.091 -7.262 1.00 12.08 18 ALA B N 1
ATOM 975 C CA . ALA B 1 16 ? 14.695 -8.796 -7.739 1.00 12.86 18 ALA B CA 1
ATOM 976 C C . ALA B 1 16 ? 14.167 -9.905 -8.635 1.00 18.09 18 ALA B C 1
ATOM 977 O O . ALA B 1 16 ? 13.003 -10.302 -8.526 1.00 18.35 18 ALA B O 1
ATOM 979 N N . ALA B 1 17 ? 15.019 -10.429 -9.523 1.00 17.70 19 ALA B N 1
ATOM 980 C CA . ALA B 1 17 ? 14.569 -11.431 -10.482 1.00 22.99 19 ALA B CA 1
ATOM 981 C C . ALA B 1 17 ? 14.081 -12.696 -9.795 1.00 20.29 19 ALA B C 1
ATOM 982 O O . ALA B 1 17 ? 13.153 -13.348 -10.285 1.00 35.06 19 ALA B O 1
ATOM 984 N N . SER B 1 18 ? 14.687 -13.062 -8.671 1.00 19.89 20 SER B N 1
ATOM 985 C CA . SER B 1 18 ? 14.359 -14.302 -7.986 1.00 29.79 20 SER B CA 1
ATOM 986 C C . SER B 1 18 ? 13.429 -14.107 -6.799 1.00 28.24 20 SER B C 1
ATOM 987 O O . SER B 1 18 ? 13.111 -15.082 -6.117 1.00 24.70 20 SER B O 1
ATOM 990 N N . ALA B 1 19 ? 12.981 -12.885 -6.534 1.00 18.79 21 ALA B N 1
ATOM 991 C CA . ALA B 1 19 ? 12.233 -12.637 -5.316 1.00 18.64 21 ALA B CA 1
ATOM 992 C C . ALA B 1 19 ? 10.768 -13.023 -5.482 1.00 15.13 21 ALA B C 1
ATOM 993 O O . ALA B 1 19 ? 10.183 -12.899 -6.559 1.00 22.71 21 ALA B O 1
ATOM 995 N N . GLY B 1 20 ? 10.178 -13.513 -4.395 1.00 15.37 22 GLY B N 1
ATOM 996 C CA . GLY B 1 20 ? 8.741 -13.683 -4.351 1.00 18.32 22 GLY B CA 1
ATOM 997 C C . GLY B 1 20 ? 8.087 -12.391 -3.903 1.00 13.70 22 GLY B C 1
ATOM 998 O O . GLY B 1 20 ? 8.144 -12.056 -2.716 1.00 14.87 22 GLY B O 1
ATOM 999 N N . VAL B 1 21 ? 7.482 -11.663 -4.846 1.00 13.83 23 VAL B N 1
ATOM 1000 C CA . VAL B 1 21 ? 6.886 -10.362 -4.545 1.00 11.14 23 VAL B CA 1
ATOM 1001 C C . VAL B 1 21 ? 5.713 -10.554 -3.597 1.00 12.33 23 VAL B C 1
ATOM 1002 O O . VAL B 1 21 ? 4.803 -11.353 -3.863 1.00 16.25 23 VAL B O 1
ATOM 1006 N N . GLN B 1 22 ? 5.721 -9.812 -2.496 1.00 8.82 24 GLN B N 1
ATOM 1007 C CA . GLN B 1 22 ? 4.652 -9.839 -1.503 1.00 11.19 24 GLN B CA 1
ATOM 1008 C C . GLN B 1 22 ? 3.676 -8.685 -1.687 1.00 10.13 24 GLN B C 1
ATOM 1009 O O . GLN B 1 22 ? 2.456 -8.894 -1.692 1.00 10.04 24 GLN B O 1
ATOM 1015 N N . ARG B 1 23 ? 4.192 -7.462 -1.856 1.00 9.42 25 ARG B N 1
ATOM 1016 C CA . ARG B 1 23 ? 3.358 -6.280 -1.992 1.00 7.10 25 ARG B CA 1
ATOM 1017 C C . ARG B 1 23 ? 3.974 -5.380 -3.055 1.00 8.38 25 ARG B C 1
ATOM 1018 O O . ARG B 1 23 ? 5.192 -5.353 -3.225 1.00 8.44 25 ARG B O 1
ATOM 1026 N N . ALA B 1 24 ? 3.117 -4.647 -3.754 1.00 5.74 26 ALA B N 1
ATOM 1027 C CA . ALA B 1 24 ? 3.557 -3.743 -4.809 1.00 5.47 26 ALA B CA 1
ATOM 1028 C C . ALA B 1 24 ? 2.595 -2.570 -4.858 1.00 9.02 26 ALA B C 1
ATOM 1029 O O . ALA B 1 24 ? 1.381 -2.750 -4.738 1.00 10.19 26 ALA B O 1
ATOM 1031 N N . VAL B 1 25 ? 3.138 -1.371 -5.063 1.00 7.60 27 VAL B N 1
ATOM 1032 C CA . VAL B 1 25 ? 2.360 -0.138 -5.011 1.00 7.85 27 VAL B CA 1
ATOM 1033 C C . VAL B 1 25 ? 2.733 0.738 -6.199 1.00 9.47 27 VAL B C 1
ATOM 1034 O O . VAL B 1 25 ? 3.852 0.668 -6.720 1.00 8.62 27 VAL B O 1
ATOM 1038 N N . THR B 1 26 ? 1.780 1.555 -6.638 1.00 8.27 28 THR B N 1
ATOM 1039 C CA . THR B 1 26 ? 2.046 2.598 -7.626 1.00 6.48 28 THR B CA 1
ATOM 1040 C C . THR B 1 26 ? 2.298 3.936 -6.935 1.00 6.93 28 THR B C 1
ATOM 1041 O O . THR B 1 26 ? 1.833 4.191 -5.815 1.00 6.78 28 THR B O 1
ATOM 1045 N N . LEU B 1 27 ? 3.049 4.793 -7.616 1.00 8.10 29 LEU B N 1
ATOM 1046 C CA . LEU B 1 27 ? 3.379 6.108 -7.082 1.00 7.92 29 LEU B CA 1
ATOM 1047 C C . LEU B 1 27 ? 3.539 7.059 -8.254 1.00 11.55 29 LEU B C 1
ATOM 1048 O O . LEU B 1 27 ? 4.420 6.864 -9.102 1.00 11.20 29 LEU B O 1
ATOM 1053 N N . ASN B 1 28 ? 2.681 8.067 -8.315 1.00 9.35 30 ASN B N 1
ATOM 1054 C CA . ASN B 1 28 ? 2.834 9.158 -9.268 1.00 9.61 30 ASN B CA 1
ATOM 1055 C C . ASN B 1 28 ? 3.195 10.420 -8.499 1.00 11.44 30 ASN B C 1
ATOM 1056 O O . ASN B 1 28 ? 2.672 10.656 -7.407 1.00 12.21 30 ASN B O 1
ATOM 1061 N N . CYS B 1 29 ? 4.105 11.226 -9.052 1.00 10.65 31 CYS B N 1
ATOM 1062 C CA . CYS B 1 29 ? 4.528 12.435 -8.358 1.00 9.78 31 CYS B CA 1
ATOM 1063 C C . CYS B 1 29 ? 4.306 13.727 -9.131 1.00 15.15 31 CYS B C 1
ATOM 1064 O O . CYS B 1 29 ? 4.283 14.793 -8.507 1.00 17.65 31 CYS B O 1
ATOM 1067 N N . MET B 1 30 ? 4.104 13.668 -10.447 1.00 16.51 32 MET B N 1
ATOM 1068 C CA . MET B 1 30 ? 3.974 14.871 -11.257 1.00 16.25 32 MET B CA 1
ATOM 1069 C C . MET B 1 30 ? 2.597 14.935 -11.903 1.00 22.04 32 MET B C 1
ATOM 1070 O O . MET B 1 30 ? 2.202 13.988 -12.598 1.00 25.27 32 MET B O 1
ATOM 1075 N N . PRO B 1 31 ? 1.844 16.038 -11.724 1.00 21.54 33 PRO B N 1
ATOM 1076 C CA . PRO B 1 31 ? 2.238 17.180 -10.891 1.00 22.25 33 PRO B CA 1
ATOM 1077 C C . PRO B 1 31 ? 1.788 17.039 -9.442 1.00 21.92 33 PRO B C 1
ATOM 1078 O O . PRO B 1 31 ? 2.098 17.896 -8.612 1.00 27.64 33 PRO B O 1
ATOM 1082 N N . LYS B 1 32 ? 1.051 15.973 -9.143 1.00 22.79 34 LYS B N 1
ATOM 1083 C CA . LYS B 1 32 ? 0.478 15.781 -7.822 1.00 19.02 34 LYS B CA 1
ATOM 1084 C C . LYS B 1 32 ? 0.767 14.361 -7.355 1.00 18.17 34 LYS B C 1
ATOM 1085 O O . LYS B 1 32 ? 0.751 13.430 -8.166 1.00 17.41 34 LYS B O 1
ATOM 1091 N N . PRO B 1 33 ? 1.065 14.164 -6.070 1.00 14.53 35 PRO B N 1
ATOM 1092 C CA . PRO B 1 33 ? 1.285 12.800 -5.577 1.00 13.11 35 PRO B CA 1
ATOM 1093 C C . PRO B 1 33 ? -0.012 12.006 -5.528 1.00 15.58 35 PRO B C 1
ATOM 1094 O O . PRO B 1 33 ? -1.053 12.498 -5.088 1.00 15.12 35 PRO B O 1
ATOM 1098 N N . SER B 1 34 ? 0.060 10.758 -5.987 1.00 11.52 36 SER B N 1
ATOM 1099 C CA . SER B 1 34 ? -1.065 9.841 -5.904 1.00 10.79 36 SER B CA 1
ATOM 1100 C C . SER B 1 34 ? -0.520 8.425 -6.036 1.00 9.82 36 SER B C 1
ATOM 1101 O O . SER B 1 34 ? 0.689 8.222 -6.188 1.00 10.44 36 SER B O 1
ATOM 1104 N N . GLY B 1 35 ? -1.413 7.444 -5.964 1.00 9.49 37 GLY B N 1
ATOM 1105 C CA . GLY B 1 35 ? -1.041 6.048 -6.113 1.00 8.30 37 GLY B CA 1
ATOM 1106 C C . GLY B 1 35 ? -1.530 5.193 -4.956 1.00 7.15 37 GLY B C 1
ATOM 1107 O O . GLY B 1 35 ? -2.063 5.675 -3.957 1.00 10.31 37 GLY B O 1
ATOM 1108 N N . THR B 1 36 ? -1.344 3.882 -5.120 1.00 9.31 38 THR B N 1
ATOM 1109 C CA . THR B 1 36 ? -1.679 2.970 -4.029 1.00 7.68 38 THR B CA 1
ATOM 1110 C C . THR B 1 36 ? -0.634 2.966 -2.921 1.00 8.64 38 THR B C 1
ATOM 1111 O O . THR B 1 36 ? -0.848 2.310 -1.891 1.00 9.99 38 THR B O 1
ATOM 1115 N N . HIS B 1 37 ? 0.491 3.646 -3.118 1.00 8.34 39 HIS B N 1
ATOM 1116 C CA . HIS B 1 37 ? 1.458 3.809 -2.049 1.00 7.79 39 HIS B CA 1
ATOM 1117 C C . HIS B 1 37 ? 0.744 4.380 -0.825 1.00 9.38 39 HIS B C 1
ATOM 1118 O O . HIS B 1 37 ? -0.103 5.267 -0.969 1.00 10.02 39 HIS B O 1
ATOM 1125 N N . PRO B 1 38 ? 1.043 3.893 0.381 1.00 10.41 40 PRO B N 1
ATOM 1126 C CA . PRO B 1 38 ? 0.290 4.342 1.568 1.00 9.76 40 PRO B CA 1
ATOM 1127 C C . PRO B 1 38 ? 0.603 5.759 2.005 1.00 11.06 40 PRO B C 1
ATOM 1128 O O . PRO B 1 38 ? -0.120 6.297 2.863 1.00 10.00 40 PRO B O 1
ATOM 1132 N N . ASP B 1 39 ? 1.648 6.384 1.469 1.00 8.16 41 ASP B N 1
ATOM 1133 C CA . ASP B 1 39 ? 1.947 7.779 1.789 1.00 9.08 41 ASP B CA 1
ATOM 1134 C C . ASP B 1 39 ? 2.610 8.389 0.550 1.00 7.59 41 ASP B C 1
ATOM 1135 O O . ASP B 1 39 ? 3.810 8.642 0.517 1.00 8.55 41 ASP B O 1
ATOM 1140 N N . ALA B 1 40 ? 1.794 8.621 -0.475 1.00 9.20 42 ALA B N 1
ATOM 1141 C CA . ALA B 1 40 ? 2.309 9.128 -1.747 1.00 8.70 42 ALA B CA 1
ATOM 1142 C C . ALA B 1 40 ? 2.972 10.488 -1.580 1.00 13.31 42 ALA B C 1
ATOM 1143 O O . ALA B 1 40 ? 4.021 10.753 -2.180 1.00 11.77 42 ALA B O 1
ATOM 1145 N N A ARG B 1 41 ? 2.375 11.363 -0.768 0.43 11.23 43 ARG B N 1
ATOM 1146 N N B ARG B 1 41 ? 2.384 11.372 -0.769 0.57 11.23 43 ARG B N 1
ATOM 1147 C CA A ARG B 1 41 ? 2.960 12.679 -0.537 0.43 10.24 43 ARG B CA 1
ATOM 1148 C CA B ARG B 1 41 ? 3.003 12.680 -0.586 0.57 10.16 43 ARG B CA 1
ATOM 1149 C C A ARG B 1 41 ? 4.327 12.565 0.128 0.43 10.14 43 ARG B C 1
ATOM 1150 C C B ARG B 1 41 ? 4.349 12.563 0.122 0.57 10.09 43 ARG B C 1
ATOM 1151 O O A ARG B 1 41 ? 5.300 13.183 -0.316 0.43 12.02 43 ARG B O 1
ATOM 1152 O O B ARG B 1 41 ? 5.331 13.183 -0.297 0.57 12.01 43 ARG B O 1
ATOM 1167 N N . GLY B 1 42 ? 4.414 11.785 1.208 1.00 9.23 44 GLY B N 1
ATOM 1168 C CA . GLY B 1 42 ? 5.684 11.630 1.897 1.00 12.09 44 GLY B CA 1
ATOM 1169 C C . GLY B 1 42 ? 6.745 10.980 1.026 1.00 12.44 44 GLY B C 1
ATOM 1170 O O . GLY B 1 42 ? 7.922 11.344 1.091 1.00 12.28 44 GLY B O 1
ATOM 1171 N N . ALA B 1 43 ? 6.340 10.009 0.201 1.00 10.41 45 ALA B N 1
ATOM 1172 C CA . ALA B 1 43 ? 7.298 9.307 -0.644 1.00 8.02 45 ALA B CA 1
ATOM 1173 C C . ALA B 1 43 ? 7.841 10.228 -1.724 1.00 11.59 45 ALA B C 1
ATOM 1174 O O . ALA B 1 43 ? 9.056 10.303 -1.938 1.00 11.71 45 ALA B O 1
ATOM 1176 N N . CYS B 1 44 ? 6.949 10.938 -2.416 1.00 11.43 46 CYS B N 1
ATOM 1177 C CA . CYS B 1 44 ? 7.384 11.924 -3.404 1.00 11.86 46 CYS B CA 1
ATOM 1178 C C . CYS B 1 44 ? 8.273 12.996 -2.779 1.00 14.97 46 CYS B C 1
ATOM 1179 O O . CYS B 1 44 ? 9.257 13.424 -3.390 1.00 16.35 46 CYS B O 1
ATOM 1182 N N . ASP B 1 45 ? 7.947 13.443 -1.564 1.00 13.20 47 ASP B N 1
ATOM 1183 C CA . ASP B 1 45 ? 8.779 14.442 -0.893 1.00 15.95 47 ASP B CA 1
ATOM 1184 C C . ASP B 1 45 ? 10.174 13.898 -0.601 1.00 14.66 47 ASP B C 1
ATOM 1185 O O . ASP B 1 45 ? 11.183 14.559 -0.869 1.00 13.71 47 ASP B O 1
ATOM 1190 N N . GLN B 1 46 ? 10.248 12.684 -0.046 1.00 11.02 48 GLN B N 1
ATOM 1191 C CA . GLN B 1 46 ? 11.544 12.103 0.285 1.00 11.70 48 GLN B CA 1
ATOM 1192 C C . GLN B 1 46 ? 12.374 11.863 -0.970 1.00 11.79 48 GLN B C 1
ATOM 1193 O O . GLN B 1 46 ? 13.589 12.093 -0.973 1.00 13.83 48 GLN B O 1
ATOM 1199 N N . LEU B 1 47 ? 11.736 11.395 -2.047 1.00 11.38 49 LEU B N 1
ATOM 1200 C CA . LEU B 1 47 ? 12.460 11.159 -3.294 1.00 14.48 49 LEU B CA 1
ATOM 1201 C C . LEU B 1 47 ? 12.995 12.457 -3.886 1.00 18.98 49 LEU B C 1
ATOM 1202 O O . LEU B 1 47 ? 14.133 12.502 -4.372 1.00 16.33 49 LEU B O 1
ATOM 1207 N N A ARG B 1 48 ? 12.185 13.517 -3.868 0.46 14.87 50 ARG B N 1
ATOM 1208 N N B ARG B 1 48 ? 12.186 13.518 -3.867 0.54 14.86 50 ARG B N 1
ATOM 1209 C CA A ARG B 1 48 ? 12.645 14.809 -4.366 0.46 14.15 50 ARG B CA 1
ATOM 1210 C CA B ARG B 1 48 ? 12.647 14.809 -4.368 0.54 14.12 50 ARG B CA 1
ATOM 1211 C C A ARG B 1 48 ? 13.873 15.277 -3.596 0.46 15.41 50 ARG B C 1
ATOM 1212 C C B ARG B 1 48 ? 13.873 15.279 -3.596 0.54 15.39 50 ARG B C 1
ATOM 1213 O O A ARG B 1 48 ? 14.867 15.712 -4.191 0.46 18.50 50 ARG B O 1
ATOM 1214 O O B ARG B 1 48 ? 14.868 15.712 -4.190 0.54 18.50 50 ARG B O 1
ATOM 1229 N N . ALA B 1 49 ? 13.826 15.176 -2.265 1.00 12.74 51 ALA B N 1
ATOM 1230 C CA . ALA B 1 49 ? 14.962 15.577 -1.441 1.00 15.06 51 ALA B CA 1
ATOM 1231 C C . ALA B 1 49 ? 16.225 14.789 -1.772 1.00 21.27 51 ALA B C 1
ATOM 1232 O O . ALA B 1 49 ? 17.332 15.330 -1.671 1.00 21.17 51 ALA B O 1
ATOM 1234 N N . ALA B 1 50 ? 16.091 13.523 -2.173 1.00 14.92 52 ALA B N 1
ATOM 1235 C CA . ALA B 1 50 ? 17.239 12.702 -2.550 1.00 14.86 52 ALA B CA 1
ATOM 1236 C C . ALA B 1 50 ? 17.567 12.772 -4.037 1.00 16.49 52 ALA B C 1
ATOM 1237 O O . ALA B 1 50 ? 18.388 11.978 -4.517 1.00 17.98 52 ALA B O 1
ATOM 1239 N N . SER B 1 51 ? 16.939 13.687 -4.777 1.00 17.09 53 SER B N 1
ATOM 1240 C CA . SER B 1 51 ? 17.143 13.824 -6.220 1.00 22.82 53 SER B CA 1
ATOM 1241 C C . SER B 1 51 ? 16.852 12.529 -6.968 1.00 21.87 53 SER B C 1
ATOM 1242 O O . SER B 1 51 ? 17.486 12.227 -7.984 1.00 21.18 53 SER B O 1
ATOM 1245 N N . GLY B 1 52 ? 15.897 11.751 -6.467 1.00 18.77 54 GLY B N 1
ATOM 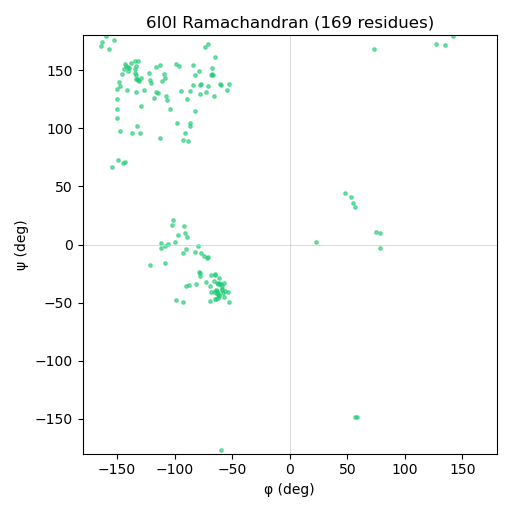1246 C CA . GLY B 1 52 ? 15.538 10.500 -7.097 1.00 17.62 54 GLY B CA 1
ATOM 1247 C C . GLY B 1 52 ? 16.476 9.352 -6.815 1.00 19.18 54 GLY B C 1
ATOM 1248 O O . GLY B 1 52 ? 16.337 8.295 -7.443 1.00 24.41 54 GLY B O 1
ATOM 1249 N N . ASN B 1 53 ? 17.412 9.508 -5.881 1.00 15.33 55 ASN B N 1
ATOM 1250 C CA . ASN B 1 53 ? 18.435 8.493 -5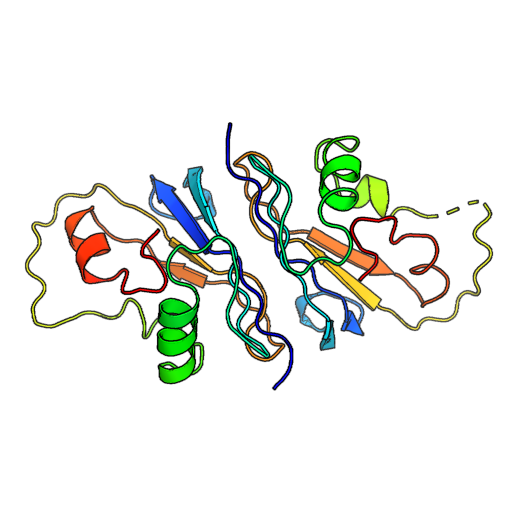.634 1.00 21.90 55 ASN B CA 1
ATOM 1251 C C . ASN B 1 53 ? 17.948 7.527 -4.562 1.00 15.28 55 ASN B C 1
ATOM 1252 O O . ASN B 1 53 ? 18.116 7.768 -3.364 1.00 18.51 55 ASN B O 1
ATOM 1257 N N . PHE B 1 54 ? 17.380 6.402 -4.999 1.00 17.46 56 PHE B N 1
ATOM 1258 C CA . PHE B 1 54 ? 16.860 5.421 -4.052 1.00 15.64 56 PHE B CA 1
ATOM 1259 C C . PHE B 1 54 ? 17.947 4.892 -3.119 1.00 16.46 56 PHE B C 1
ATOM 1260 O O . PHE B 1 54 ? 17.675 4.622 -1.943 1.00 20.23 56 PHE B O 1
ATOM 1268 N N . ALA B 1 55 ? 19.182 4.758 -3.614 1.00 19.18 57 ALA B N 1
ATOM 1269 C CA . ALA B 1 55 ? 20.254 4.198 -2.793 1.00 20.38 57 ALA B CA 1
ATOM 1270 C C . ALA B 1 55 ? 20.560 5.063 -1.578 1.00 21.41 57 ALA B C 1
ATOM 1271 O O . ALA B 1 55 ? 20.936 4.541 -0.522 1.00 23.10 57 ALA B O 1
ATOM 1273 N N . GLU B 1 56 ? 20.412 6.385 -1.706 1.00 24.89 58 GLU B N 1
ATOM 1274 C CA . GLU B 1 56 ? 20.600 7.273 -0.565 1.00 28.57 58 GLU B CA 1
ATOM 1275 C C . GLU B 1 56 ? 19.600 6.977 0.545 1.00 26.18 58 GLU B C 1
ATOM 1276 O O . GLU B 1 56 ? 19.899 7.186 1.725 1.00 30.08 58 GLU B O 1
ATOM 1282 N N . ILE B 1 57 ? 18.421 6.467 0.193 1.00 23.63 59 ILE B N 1
ATOM 1283 C CA . ILE B 1 57 ? 17.399 6.197 1.195 1.00 19.78 59 ILE B CA 1
ATOM 1284 C C . ILE B 1 57 ? 17.635 4.869 1.915 1.00 23.23 59 ILE B C 1
ATOM 1285 O O . ILE B 1 57 ? 17.352 4.750 3.113 1.00 28.18 59 ILE B O 1
ATOM 1290 N N . THR B 1 58 ? 18.169 3.864 1.227 1.00 20.29 60 THR B N 1
ATOM 1291 C CA . THR B 1 58 ? 18.215 2.517 1.783 1.00 22.15 60 THR B CA 1
ATOM 1292 C C . THR B 1 58 ? 19.508 2.182 2.530 1.00 25.53 60 THR B C 1
ATOM 1293 O O . THR B 1 58 ? 19.575 1.116 3.155 1.00 22.23 60 THR B O 1
ATOM 1297 N N . LYS B 1 59 ? 20.521 3.047 2.497 1.00 33.33 61 LYS B N 1
ATOM 1298 C CA . LYS B 1 59 ? 21.824 2.698 3.058 1.00 36.61 61 LYS B CA 1
ATOM 1299 C C . LYS B 1 59 ? 21.760 2.546 4.580 1.00 39.07 61 LYS B C 1
ATOM 1300 O O . LYS B 1 59 ? 20.933 3.164 5.255 1.00 39.92 61 LYS B O 1
ATOM 1306 N N . ILE B 1 60 ? 22.653 1.713 5.114 1.00 42.02 62 ILE B N 1
ATOM 1307 C CA . ILE B 1 60 ? 22.637 1.336 6.532 1.00 49.01 62 ILE B CA 1
ATOM 1308 C C . ILE B 1 60 ? 22.792 2.531 7.479 1.00 48.33 62 ILE B C 1
ATOM 1309 O O . ILE B 1 60 ? 22.170 2.578 8.544 1.00 40.61 62 ILE B O 1
ATOM 1314 N N . GLY B 1 63 ? 23.275 3.621 14.167 1.00 49.20 65 GLY B N 1
ATOM 1315 C CA . GLY B 1 63 ? 22.524 3.208 15.339 1.00 55.73 65 GLY B CA 1
ATOM 1316 C C . GLY B 1 63 ? 21.730 1.931 15.130 1.00 52.81 65 GLY B C 1
ATOM 1317 O O . GLY B 1 63 ? 21.018 1.472 16.026 1.00 45.59 65 GLY B O 1
ATOM 1318 N N . THR B 1 64 ? 21.859 1.353 13.939 1.00 43.95 66 THR B N 1
ATOM 1319 C CA . THR B 1 64 ? 21.152 0.125 13.603 1.00 44.97 66 THR B CA 1
ATOM 1320 C C . THR B 1 64 ? 21.930 -1.067 14.149 1.00 47.87 66 THR B C 1
ATOM 1321 O O . THR B 1 64 ? 23.052 -1.339 13.705 1.00 54.38 66 THR B O 1
ATOM 1325 N N . ALA B 1 65 ? 21.335 -1.785 15.099 1.00 34.56 67 ALA B N 1
ATOM 1326 C CA . ALA B 1 65 ? 21.972 -2.936 15.737 1.00 30.83 67 ALA B CA 1
ATOM 1327 C C . ALA B 1 65 ? 21.208 -4.194 15.331 1.00 27.32 67 ALA B C 1
ATOM 1328 O O . ALA B 1 65 ? 20.244 -4.593 15.986 1.00 38.50 67 ALA B O 1
ATOM 1330 N N . CYS B 1 66 ? 21.649 -4.826 14.248 1.00 28.21 68 CYS B N 1
ATOM 1331 C CA . CYS B 1 66 ? 21.003 -6.019 13.728 1.00 22.30 68 CYS B CA 1
ATOM 1332 C C . CYS B 1 66 ? 21.956 -7.201 13.809 1.00 26.36 68 CYS B C 1
ATOM 1333 O O . CYS B 1 66 ? 23.178 -7.035 13.790 1.00 27.10 68 CYS B O 1
ATOM 1336 N N . THR B 1 67 ? 21.383 -8.397 13.909 1.00 21.78 69 THR B N 1
ATOM 1337 C CA . THR B 1 67 ? 22.185 -9.607 13.840 1.00 30.39 69 THR B CA 1
ATOM 1338 C C . THR B 1 67 ? 22.629 -9.853 12.401 1.00 26.52 69 THR B C 1
ATOM 1339 O O . THR B 1 67 ? 22.173 -9.202 11.456 1.00 23.70 69 THR B O 1
ATOM 1343 N N . LYS B 1 68 ? 23.531 -10.816 12.239 1.00 25.28 70 LYS B N 1
ATOM 1344 C CA . LYS B 1 68 ? 24.039 -11.175 10.925 1.00 25.19 70 LYS B CA 1
ATOM 1345 C C . LYS B 1 68 ? 23.232 -12.290 10.270 1.00 26.32 70 LYS B C 1
ATOM 1346 O O . LYS B 1 68 ? 23.698 -12.890 9.293 1.00 26.44 70 LYS B O 1
ATOM 1352 N N . GLU B 1 69 ? 22.032 -12.572 10.776 1.00 19.90 71 GLU B N 1
ATOM 1353 C CA . GLU B 1 69 ? 21.184 -13.583 10.162 1.00 22.01 71 GLU B CA 1
ATOM 1354 C C . GLU B 1 69 ? 20.850 -13.197 8.728 1.00 22.47 71 GLU B C 1
ATOM 1355 O O . GLU B 1 69 ? 20.579 -12.031 8.426 1.00 20.34 71 GLU B O 1
ATOM 1361 N N . TRP B 1 70 ? 20.898 -14.181 7.836 1.00 19.50 72 TRP B N 1
ATOM 1362 C CA . TRP B 1 70 ? 20.587 -13.976 6.426 1.00 17.19 72 TRP B CA 1
ATOM 1363 C C . TRP B 1 70 ? 19.147 -14.407 6.182 1.00 21.87 72 TRP B C 1
ATOM 1364 O O . TRP B 1 70 ? 18.836 -15.603 6.146 1.00 19.33 72 TRP B O 1
ATOM 1375 N N . ASN B 1 71 ? 18.271 -13.417 6.027 1.00 15.31 73 ASN B N 1
ATOM 1376 C CA . ASN B 1 71 ? 16.845 -13.641 5.793 1.00 15.07 73 ASN B CA 1
ATOM 1377 C C . ASN B 1 71 ? 16.390 -12.533 4.855 1.00 13.59 73 ASN B C 1
ATOM 1378 O O . ASN B 1 71 ? 15.687 -11.596 5.253 1.00 14.89 73 ASN B O 1
ATOM 1383 N N . PRO B 1 72 ? 16.820 -12.588 3.599 1.00 11.45 74 PRO B N 1
ATOM 1384 C CA . PRO B 1 72 ? 16.845 -11.380 2.768 1.00 12.89 74 PRO B CA 1
ATOM 1385 C C . PRO B 1 72 ? 15.492 -10.976 2.200 1.00 11.37 74 PRO B C 1
ATOM 1386 O O . PRO B 1 72 ? 14.621 -11.802 1.916 1.00 11.23 74 PRO B O 1
ATOM 1390 N N . PHE B 1 73 ? 15.338 -9.662 2.022 1.00 11.23 75 PHE B N 1
ATOM 1391 C CA . PHE B 1 73 ? 14.192 -9.075 1.347 1.00 9.11 75 PHE B CA 1
ATOM 1392 C C . PHE B 1 73 ? 14.698 -8.051 0.344 1.00 11.00 75 PHE B C 1
ATOM 1393 O O . PHE B 1 73 ? 15.673 -7.345 0.61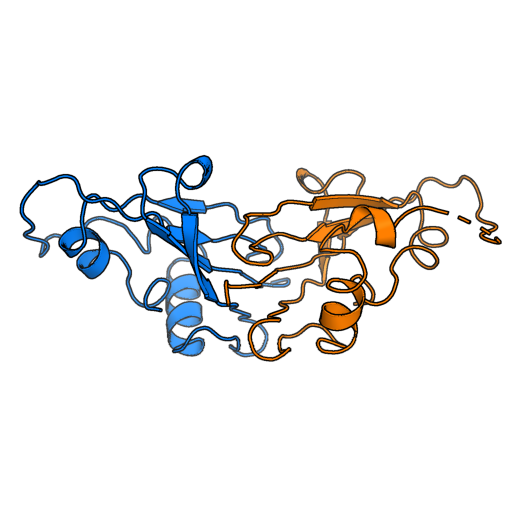0 1.00 14.02 75 PHE B O 1
ATOM 1401 N N . VAL B 1 74 ? 14.033 -7.981 -0.802 1.00 10.11 76 VAL B N 1
ATOM 1402 C CA . VAL B 1 74 ? 14.424 -7.093 -1.890 1.00 9.15 76 VAL B CA 1
ATOM 1403 C C . VAL B 1 74 ? 13.319 -6.078 -2.113 1.00 9.06 76 VAL B C 1
ATOM 1404 O O . VAL B 1 74 ? 12.147 -6.449 -2.268 1.00 9.59 76 VAL B O 1
ATOM 1408 N N . VAL B 1 75 ? 13.701 -4.801 -2.189 1.00 10.10 77 VAL B N 1
ATOM 1409 C CA . VAL B 1 75 ? 12.796 -3.735 -2.599 1.00 8.84 77 VAL B CA 1
ATOM 1410 C C . VAL B 1 75 ? 13.216 -3.268 -3.980 1.00 9.14 77 VAL B C 1
ATOM 1411 O O . VAL B 1 75 ? 14.394 -3.326 -4.346 1.00 10.46 77 VAL B O 1
ATOM 1415 N N . THR B 1 76 ? 12.233 -2.864 -4.769 1.00 8.44 78 THR B N 1
ATOM 1416 C CA . THR B 1 76 ? 12.487 -2.393 -6.123 1.00 9.30 78 THR B CA 1
ATOM 1417 C C . THR B 1 76 ? 11.715 -1.109 -6.390 1.00 10.01 78 THR B C 1
ATOM 1418 O O . THR B 1 76 ? 10.715 -0.806 -5.728 1.00 9.60 78 THR B O 1
ATOM 1422 N N . ALA B 1 77 ? 12.205 -0.356 -7.372 1.00 9.99 79 ALA B N 1
ATOM 1423 C CA . ALA B 1 77 ? 11.509 0.797 -7.926 1.00 7.31 79 ALA B CA 1
ATOM 1424 C C . ALA B 1 77 ? 11.801 0.811 -9.413 1.00 8.97 79 ALA B C 1
ATOM 1425 O O . ALA B 1 77 ? 12.957 0.652 -9.811 1.00 11.18 79 ALA B O 1
ATOM 1427 N N A GLU B 1 78 ? 10.751 0.958 -10.218 0.49 6.00 80 GLU B N 1
ATOM 1428 N N B GLU B 1 78 ? 10.764 0.976 -10.227 0.51 6.02 80 GLU B N 1
ATOM 1429 C CA A GLU B 1 78 ? 10.863 0.974 -11.671 0.49 7.54 80 GLU B CA 1
ATOM 1430 C CA B GLU B 1 78 ? 10.977 1.042 -11.667 0.51 7.44 80 GLU B CA 1
ATOM 1431 C C A GLU B 1 78 ? 9.923 2.028 -12.233 0.49 9.43 80 GLU B C 1
ATOM 1432 C C B GLU B 1 78 ? 9.899 1.895 -12.319 0.51 9.53 80 GLU B C 1
ATOM 1433 O O A GLU B 1 78 ? 8.879 2.323 -11.647 0.49 8.01 80 GLU B O 1
ATOM 1434 O O B GLU B 1 78 ? 8.747 1.927 -11.876 0.51 8.66 80 GLU B O 1
ATOM 1445 N N . GLY B 1 79 ? 10.293 2.580 -13.390 1.00 7.74 81 GLY B N 1
ATOM 1446 C CA . GLY B 1 79 ? 9.423 3.495 -14.089 1.00 8.80 81 GLY B CA 1
ATOM 1447 C C . GLY B 1 79 ? 10.201 4.695 -14.575 1.00 9.70 81 GLY B C 1
ATOM 1448 O O . GLY B 1 79 ? 11.238 4.553 -15.232 1.00 9.48 81 GLY B O 1
ATOM 1449 N N A VAL B 1 80 ? 9.727 5.887 -14.244 0.69 8.98 82 VAL B N 1
ATOM 1450 N N B VAL B 1 80 ? 9.713 5.885 -14.237 0.31 9.03 82 VAL B N 1
ATOM 1451 C CA A VAL B 1 80 ? 10.341 7.118 -14.723 0.69 10.73 82 VAL B CA 1
ATOM 1452 C CA B VAL B 1 80 ? 10.281 7.142 -14.708 0.31 10.75 82 VAL B CA 1
ATOM 1453 C C A VAL B 1 80 ? 10.372 8.131 -13.587 0.69 11.11 82 VAL B C 1
ATOM 1454 C C B VAL B 1 80 ? 10.386 8.099 -13.529 0.31 11.12 82 VAL B C 1
ATOM 1455 O O A VAL B 1 80 ? 9.409 8.260 -12.824 0.69 11.15 82 VAL B O 1
ATOM 1456 O O B VAL B 1 80 ? 9.471 8.187 -12.703 0.31 11.06 82 VAL B O 1
ATOM 1463 N N . TRP B 1 81 ? 11.508 8.814 -13.445 1.00 10.61 83 TRP B N 1
ATOM 1464 C CA . TRP B 1 81 ? 11.692 9.872 -12.454 1.00 10.13 83 TRP B CA 1
ATOM 1465 C C . TRP B 1 81 ? 12.118 11.116 -13.209 1.00 12.00 83 TRP B C 1
ATOM 1466 O O . TRP B 1 81 ? 13.187 11.127 -13.828 1.00 12.33 83 TRP B O 1
ATOM 1477 N N . GLU B 1 82 ? 11.276 12.145 -13.166 1.00 13.68 84 GLU B N 1
ATOM 1478 C CA . GLU B 1 82 ? 11.534 13.398 -13.876 1.00 15.40 84 GLU B CA 1
ATOM 1479 C C . GLU B 1 82 ? 11.945 13.144 -15.321 1.00 20.01 84 GLU B C 1
ATOM 1480 O O . GLU B 1 82 ? 12.901 13.728 -15.839 1.00 18.35 84 GLU B O 1
ATOM 1486 N N . GLY B 1 83 ? 11.224 12.239 -15.972 1.00 12.14 85 GLY B N 1
ATOM 1487 C CA . GLY B 1 83 ? 11.433 11.952 -17.374 1.00 13.86 85 GLY B CA 1
ATOM 1488 C C . GLY B 1 83 ? 12.518 10.946 -17.699 1.00 17.25 85 GLY B C 1
ATOM 1489 O O . GLY B 1 83 ? 12.666 10.589 -18.870 1.00 18.62 85 GLY B O 1
ATOM 1490 N N A GLN B 1 84 ? 13.276 10.470 -16.716 0.48 13.90 86 GLN B N 1
ATOM 1491 N N B GLN B 1 84 ? 13.263 10.466 -16.709 0.52 13.89 86 GLN B N 1
ATOM 1492 C CA A GLN B 1 84 ? 14.362 9.527 -16.946 0.48 12.75 86 GLN B CA 1
ATOM 1493 C CA B GLN B 1 84 ? 14.357 9.527 -16.916 0.52 12.73 86 GLN B CA 1
ATOM 1494 C C A GLN B 1 84 ? 13.946 8.141 -16.478 0.48 11.12 86 GLN B C 1
ATOM 1495 C C B GLN B 1 84 ? 13.922 8.136 -16.479 0.52 11.12 86 GLN B C 1
ATOM 1496 O O A GLN B 1 84 ? 13.411 7.990 -15.375 0.48 11.22 86 GLN B O 1
ATOM 1497 O O B GLN B 1 84 ? 13.350 7.975 -15.397 0.52 11.23 86 GLN B O 1
ATOM 1508 N N . ARG B 1 85 ? 14.204 7.133 -17.306 1.00 12.25 87 ARG B N 1
ATOM 1509 C CA . ARG B 1 85 ? 13.882 5.761 -16.921 1.00 7.79 87 ARG B CA 1
ATOM 1510 C C . ARG B 1 85 ? 14.738 5.333 -15.743 1.00 10.32 87 ARG B C 1
ATOM 1511 O O . ARG B 1 85 ? 15.930 5.642 -15.675 1.00 16.64 87 ARG B O 1
ATOM 1519 N N . VAL B 1 86 ? 14.125 4.609 -14.799 1.00 10.19 88 VAL B N 1
ATOM 1520 C CA . VAL B 1 86 ? 14.836 4.106 -13.631 1.00 12.59 88 VAL B CA 1
ATOM 1521 C C . VAL B 1 86 ? 14.476 2.645 -13.401 1.00 10.31 88 VAL B C 1
ATOM 1522 O O . VAL B 1 86 ? 13.361 2.201 -13.689 1.00 10.62 88 VAL B O 1
ATOM 1526 N N . LYS B 1 87 ? 15.444 1.902 -12.882 1.00 9.26 89 LYS B N 1
ATOM 1527 C CA . LYS B 1 87 ? 15.264 0.497 -12.529 1.00 10.03 89 LYS B CA 1
ATOM 1528 C C . LYS B 1 87 ? 16.213 0.259 -11.367 1.00 14.32 89 LYS B C 1
ATOM 1529 O O . LYS B 1 87 ? 17.433 0.280 -11.556 1.00 16.32 89 LYS B O 1
ATOM 1535 N N . TYR B 1 88 ? 15.666 0.089 -10.164 1.00 9.04 90 TYR B N 1
ATOM 1536 C CA . TYR B 1 88 ? 16.458 0.019 -8.951 1.00 8.21 90 TYR B CA 1
ATOM 1537 C C . TYR B 1 88 ? 16.063 -1.213 -8.151 1.00 9.44 90 TYR B C 1
ATOM 1538 O O . TYR B 1 88 ? 14.887 -1.580 -8.108 1.00 10.68 90 TYR B O 1
ATOM 1547 N N . GLU B 1 89 ? 17.046 -1.843 -7.519 1.00 9.55 91 GLU B N 1
ATOM 1548 C CA . GLU B 1 89 ? 16.754 -2.877 -6.533 1.00 9.31 91 GLU B CA 1
ATOM 1549 C C . GLU B 1 89 ? 17.756 -2.785 -5.397 1.00 12.51 91 GLU B C 1
ATOM 1550 O O . GLU B 1 89 ? 18.875 -2.281 -5.557 1.00 13.28 91 GLU B O 1
ATOM 1556 N N . HIS B 1 90 ? 17.335 -3.274 -4.234 1.00 11.36 92 HIS B N 1
ATOM 1557 C CA . HIS B 1 90 ? 18.204 -3.286 -3.072 1.00 11.50 92 HIS B CA 1
ATOM 1558 C C . HIS B 1 90 ? 17.823 -4.475 -2.211 1.00 12.80 92 HIS B C 1
ATOM 1559 O O . HIS B 1 90 ? 16.636 -4.702 -1.968 1.00 14.68 92 HIS B O 1
ATOM 1566 N N . THR B 1 91 ? 18.826 -5.225 -1.762 1.00 12.64 93 THR B N 1
ATOM 1567 C CA . THR B 1 91 ? 18.616 -6.373 -0.892 1.00 9.34 93 THR B CA 1
ATOM 1568 C C . THR B 1 91 ? 18.987 -6.026 0.541 1.00 14.95 93 THR B C 1
ATOM 1569 O O . THR B 1 91 ? 20.158 -5.757 0.839 1.00 14.65 93 THR B O 1
ATOM 1573 N N . PHE B 1 92 ? 17.991 -6.061 1.425 1.00 12.60 94 PHE B N 1
ATOM 1574 C CA . PHE B 1 92 ? 18.230 -5.992 2.856 1.00 14.26 94 PHE B CA 1
ATOM 1575 C C . PHE B 1 92 ? 18.552 -7.387 3.375 1.00 13.76 94 PHE B C 1
ATOM 1576 O O . PHE B 1 92 ? 17.902 -8.365 3.000 1.00 15.02 94 PHE B O 1
ATOM 1584 N N . ALA B 1 93 ? 19.561 -7.470 4.244 1.00 15.07 95 ALA B N 1
ATOM 1585 C CA . ALA B 1 93 ? 20.026 -8.769 4.722 1.00 16.02 95 ALA B CA 1
ATOM 1586 C C . ALA B 1 93 ? 18.974 -9.486 5.556 1.00 12.07 95 ALA B C 1
ATOM 1587 O O . ALA B 1 93 ? 18.925 -10.720 5.567 1.00 11.81 95 ALA B O 1
ATOM 1589 N N . ASN B 1 94 ? 18.142 -8.742 6.271 1.00 12.02 96 ASN B N 1
ATOM 1590 C CA . ASN B 1 94 ? 17.150 -9.340 7.154 1.00 15.63 96 ASN B CA 1
ATOM 1591 C C . ASN B 1 94 ? 16.120 -8.276 7.503 1.00 12.81 96 ASN B C 1
ATOM 1592 O O . ASN B 1 94 ? 16.291 -7.099 7.155 1.00 14.06 96 ASN B O 1
ATOM 1597 N N . PRO B 1 95 ? 15.014 -8.666 8.150 1.00 18.43 97 PRO B N 1
ATOM 1598 C CA . PRO B 1 95 ? 13.984 -7.677 8.514 1.00 15.73 97 PRO B CA 1
ATOM 1599 C C . PRO B 1 95 ? 14.487 -6.530 9.364 1.00 16.95 97 PRO B C 1
ATOM 1600 O O . PRO B 1 95 ? 13.979 -5.407 9.236 1.00 18.47 97 PRO B O 1
ATOM 1604 N N . CYS B 1 96 ? 15.465 -6.775 10.236 1.00 16.71 98 CYS B N 1
ATOM 1605 C CA . CYS B 1 96 ? 15.979 -5.702 11.082 1.00 18.73 98 CYS B CA 1
ATOM 1606 C C . CYS B 1 96 ? 16.627 -4.603 10.246 1.00 21.61 98 CYS B C 1
ATOM 1607 O O . CYS B 1 96 ? 16.417 -3.410 10.503 1.00 22.03 98 CYS B O 1
ATOM 1610 N N A GLU B 1 97 ? 17.423 -4.982 9.243 0.51 15.11 99 GLU B N 1
ATOM 1611 N N B GLU B 1 97 ? 17.411 -4.981 9.232 0.49 15.12 99 GLU B N 1
ATOM 1612 C CA A GLU B 1 97 ? 18.032 -3.978 8.376 0.51 15.58 99 GLU B CA 1
ATOM 1613 C CA B GLU B 1 97 ? 18.037 -3.975 8.375 0.49 15.59 99 GLU B CA 1
ATOM 1614 C C A GLU B 1 97 ? 16.981 -3.272 7.529 0.51 18.49 99 GLU B C 1
ATOM 1615 C C B GLU B 1 97 ? 17.019 -3.292 7.470 0.49 18.53 99 GLU B C 1
ATOM 1616 O O A GLU B 1 97 ? 17.077 -2.063 7.290 0.51 18.97 99 GLU B O 1
ATOM 1617 O O B GLU B 1 97 ? 17.181 -2.113 7.134 0.49 18.87 99 GLU B O 1
ATOM 1628 N N . MET B 1 98 ? 15.975 -4.012 7.058 1.00 17.94 100 MET B N 1
ATOM 1629 C CA . MET B 1 98 ? 14.931 -3.398 6.248 1.00 15.88 100 MET B CA 1
ATOM 1630 C C . MET B 1 98 ? 14.146 -2.375 7.054 1.00 15.42 100 MET B C 1
ATOM 1631 O O . MET B 1 98 ? 13.859 -1.278 6.563 1.00 17.51 100 MET B O 1
ATOM 1636 N N . LYS B 1 99 ? 13.801 -2.718 8.296 1.00 22.08 101 LYS B N 1
ATOM 1637 C CA . LYS B 1 99 ? 13.077 -1.789 9.158 1.00 21.62 101 LYS B CA 1
ATOM 1638 C C . LYS B 1 99 ? 13.798 -0.450 9.264 1.00 21.11 101 LYS B C 1
ATOM 1639 O O . LYS B 1 99 ? 13.166 0.612 9.223 1.00 25.64 101 LYS B O 1
ATOM 1645 N N . ALA B 1 100 ? 15.127 -0.478 9.372 1.00 18.34 102 ALA B N 1
ATOM 1646 C CA . ALA B 1 100 ? 15.905 0.752 9.457 1.00 23.65 102 ALA B CA 1
ATOM 1647 C C . ALA B 1 100 ? 16.118 1.427 8.109 1.00 27.44 102 ALA B C 1
ATOM 1648 O O . ALA B 1 100 ? 16.353 2.641 8.070 1.00 24.54 102 ALA B O 1
ATOM 1650 N N . GLY B 1 101 ? 16.039 0.683 7.009 1.00 20.01 103 GLY B N 1
ATOM 1651 C CA . GLY B 1 101 ? 16.430 1.230 5.728 1.00 19.45 103 GLY B CA 1
ATOM 1652 C C . GLY B 1 101 ? 15.323 1.586 4.759 1.00 17.66 103 GLY B C 1
ATO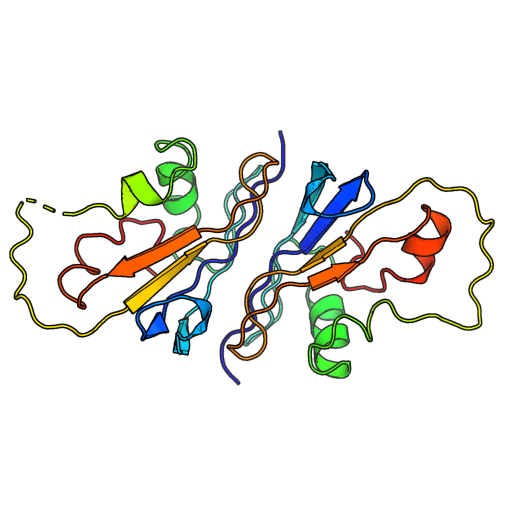M 1653 O O . GLY B 1 101 ? 15.601 2.063 3.657 1.00 20.75 103 GLY B O 1
ATOM 1654 N N . LYS B 1 102 ? 14.067 1.388 5.145 1.00 17.86 104 LYS B N 1
ATOM 1655 C CA . LYS B 1 102 ? 12.973 1.613 4.204 1.00 19.49 104 LYS B CA 1
ATOM 1656 C C . LYS B 1 102 ? 12.628 3.085 4.019 1.00 19.77 104 LYS B C 1
ATOM 1657 O O . LYS B 1 102 ? 12.091 3.452 2.967 1.00 17.88 104 LYS B O 1
ATOM 1663 N N . GLY B 1 103 ? 12.890 3.929 5.019 1.00 18.74 105 GLY B N 1
ATOM 1664 C CA . GLY B 1 103 ? 12.429 5.306 4.952 1.00 13.99 105 GLY B CA 1
ATOM 1665 C C . GLY B 1 103 ? 10.919 5.357 4.798 1.00 18.16 105 GLY B C 1
ATOM 1666 O O . GLY B 1 103 ? 10.183 4.496 5.297 1.00 22.09 105 GLY B O 1
ATOM 1667 N N . THR B 1 104 ? 10.445 6.385 4.098 1.00 13.36 106 THR B N 1
ATOM 1668 C CA . THR B 1 104 ? 9.042 6.471 3.705 1.00 13.25 106 THR B CA 1
ATOM 1669 C C . THR B 1 104 ? 8.798 5.832 2.342 1.00 12.56 106 THR B C 1
ATOM 1670 O O . THR B 1 104 ? 7.758 5.204 2.119 1.00 11.93 106 THR B O 1
ATOM 1674 N N . VAL B 1 105 ? 9.759 5.962 1.431 1.00 13.80 107 VAL B N 1
ATOM 1675 C CA . VAL B 1 105 ? 9.576 5.476 0.064 1.00 10.33 107 VAL B CA 1
ATOM 1676 C C . VAL B 1 105 ? 9.246 3.981 0.050 1.00 9.55 107 VAL B C 1
ATOM 1677 O O . VAL B 1 105 ? 8.327 3.536 -0.642 1.00 10.66 107 VAL B O 1
ATOM 1681 N N . PHE B 1 106 ? 9.974 3.188 0.826 1.00 11.64 108 PHE B N 1
ATOM 1682 C CA . PHE B 1 106 ? 9.792 1.745 0.801 1.00 11.08 108 PHE B CA 1
ATOM 1683 C C . PHE B 1 106 ? 8.994 1.227 1.992 1.00 11.52 108 PHE B C 1
ATOM 1684 O O . PHE B 1 106 ? 9.018 0.023 2.265 1.00 12.44 108 PHE B O 1
ATOM 1692 N N . GLU B 1 107 ? 8.277 2.109 2.695 1.00 12.81 109 GLU B N 1
ATOM 1693 C CA . GLU B 1 107 ? 7.395 1.702 3.793 1.00 12.92 109 GLU B CA 1
ATOM 1694 C C . GLU B 1 107 ? 6.015 1.383 3.226 1.00 14.61 109 GLU B C 1
ATOM 1695 O O . GLU B 1 107 ? 5.131 2.242 3.143 1.00 17.06 109 GLU B O 1
ATOM 1701 N N . PHE B 1 108 ? 5.828 0.126 2.832 1.00 10.73 110 PHE B N 1
ATOM 1702 C CA . PHE B 1 108 ? 4.560 -0.336 2.273 1.00 9.13 110 PHE B CA 1
ATOM 1703 C C . PHE B 1 108 ? 4.479 -1.848 2.342 1.00 12.79 110 PHE B C 1
ATOM 1704 O O . PHE B 1 108 ? 3.440 -2.431 2.037 1.00 11.82 110 PHE B O 1
#

CATH classification: 3.30.350.10

Secondary structure (DSSP, 8-state):
----EEEEEEEESSSGGGSEEEEEEEEE-SSS-BSSSTTHHHHHHHHHHTTT-HHHHH---TT---------EEEEEEEEETTEEEEEEEEESSHHHHHHH-TTTT--/----EEEEEEEESSSGGG-EEEEEEEEE-SSS-BSSSTTHHHHHHHHHHTTT-HHHHH------------EEEEEEEEETTEEEEEEEEESSHHHHHHH-TTTT--

B-factor: mean 17.9, std 9.28, range [4.85, 56.63]

InterPro domains:
  IPR000691 Proteinase inhibitor I16, Streptomyces subtilisin-type inhibitor [MF_00778] (41-148)
  IPR00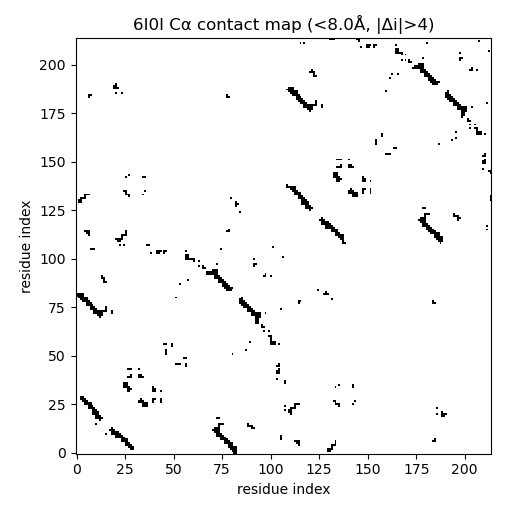0691 Proteinase inhibitor I16, Streptomyces subtilisin-type inhibitor [PR00294] (43-69)
  IPR000691 Proteinase inhibitor I16, Streptomyces subtilisin-type inhibitor [PR00294] (106-122)
  IPR000691 Proteinase inhibitor I16, Streptomyces subtilisin-type inhibitor [PR00294] (123-139)
  IPR020054 Proteinase inhibitor I16, Streptomyces subtilisin-type inhibitor, conserved site [PS00999] (69-87)
  IPR023549 Subtilisin inhibitor [PF00720] (42-134)
  IPR036819 Subtilisin inhibitor-like superfamily [G3DSA:3.30.350.10] (38-148)
  IPR036819 Subtilisin inhibitor-like superfamily [SSF55399] (41-148)

Foldseek 3Di:
DAWDKKKKFKFWDDWPVPTDTDDMKIWTPPPHIDIPQPCNVQQNVVCVVVVNDLCVQQDDDPPQDDDQAAGKMKMWMFDDDRRHTGTDMDMQRHPSSCVVRCGSNNPD/DAWDKKKKFKFWDFDPVPGDTDDIKIWTVPPHTDIRQPCNPQQSVVCVVVVNDLCVQQDFVQDDDQAAGKMKMWMFDDHRNHTDTDMDIDRHVSSCVGRCRSNNPD

Solvent-accessible surface area: 10697 Å² total; per-residue (Å²): 208,38,32,4,0,0,0,0,1,2,0,116,19,63,115,11,107,82,7,53,19,68,106,14,14,1,0,14,2,85,127,150,33,51,36,54,7,98,65,14,136,20,0,4,71,53,0,136,92,16,95,14,75,8,56,76,6,11,110,170,103,129,73,49,98,13,99,169,98,159,83,25,46,0,0,4,0,10,0,0,25,85,6,129,74,16,127,43,66,55,40,8,29,1,64,53,48,17,160,29,6,58,23,35,0,1,84,38,199,38,20,1,0,1,0,0,0,3,0,101,20,65,108,8,92,69,16,44,20,76,115,12,13,1,0,12,6,68,97,141,31,39,37,55,9,90,69,14,159,19,0,12,63,59,0,142,76,7,99,10,79,8,52,92,23,3,151,158,133,50,100,23,98,187,108,154,52,21,23,0,0,2,0,5,2,0,24,104,14,128,75,34,122,37,85,53,43,6,35,4,60,55,25,22,170,59,4,38,40,43,0,1,88,30